Protein AF-A0A1E5G0T9-F1 (afdb_monomer)

Nearest PDB structures (foldseek):
  9dqj-assembly1_A  TM=3.146E-01  e=4.870E+00  Homo sapiens

Radius of gyration: 20.7 Å; Cα contacts (8 Å, |Δi|>4): 356; chains: 1; bounding box: 42×58×62 Å

pLDDT: mean 88.59, std 12.51, range [30.72, 98.75]

Solvent-accessible surface area (backbone atoms only — not comparable to full-atom values): 15872 Å² total; per-residue (Å²): 138,81,92,82,65,103,84,71,83,87,55,69,66,60,52,40,53,52,52,32,48,67,61,32,57,48,49,58,59,55,48,42,50,42,68,65,35,31,93,77,68,36,64,69,48,47,52,32,52,50,52,34,52,53,34,52,32,46,39,55,54,25,42,53,52,21,38,56,32,62,75,38,78,59,46,74,66,37,46,52,54,24,49,54,32,46,54,50,33,49,51,35,55,56,46,42,44,43,30,52,31,50,41,52,30,59,77,66,63,50,93,63,57,80,91,49,60,48,68,72,63,58,90,94,44,97,67,48,73,42,50,62,52,38,39,80,74,41,48,69,47,32,55,54,53,66,31,66,62,49,39,37,59,61,48,40,54,48,53,58,43,52,38,56,71,71,75,47,68,70,54,68,47,78,48,75,38,86,91,74,73,42,58,39,58,31,29,54,52,59,68,72,30,53,62,33,42,75,69,43,101,53,57,54,62,72,41,26,33,48,81,52,76,73,99,40,41,30,29,33,62,42,45,28,45,56,47,48,52,52,56,51,26,51,53,50,46,54,49,60,72,56,50,77,56,64,74,57,57,73,73,52,55,73,66,48,51,47,51,38,50,52,57,44,54,39,41,73,76,30,63,30,50,53,74,72,39,97,54,73,76,91,82,127

Foldseek 3Di:
DDDDDDDDDDDPVVVLVLVLCVLQVQLLLLLLLCVLLCVPLDVQLVVLSVLLSVLSSLLVVLLVQLVVLQPDFDDPVSLVSNLVSLLVNLVSLQVNQQSLQSNLCSLQVLPDDSVQGGLADPPVDLDGSSLVSSCVRAVQLSCVSSPLQNNLLSQLSVQVNVCSVVPNRWDWDFDDDPVVRDTGIWTWDDVVNVVSCVSHPDDCVQLQWDDDPPHTIIHSSNSNSVVNSNSSSCSSNSNSVSRPSVVSLVVGDPVSVVSSVVLVVQVVVDSCSSVVHPDHDPPD

Secondary structure (DSSP, 8-state):
-----TT----HHHHHHHHHHHHSHHHHHHHHHHHHHHHHH-HHHHHHHHHHHHHHHHHHHHHHHHHHHHTSPPSHHHHHHHHHHHHHHHHHHHHHHHHHHHHHHHHTT----GGG--SPPPTT-S--HHHHHHHTT-HHHHHHHHSHHHHHHHHHTHHHHHHHHTT-PPPEEEEEETTTTEEEEEEEPPHHHHHHHTTSSS-TTTTTEEEEETTEEEE-HHHHHHHHHHHHHHHHHHHHHHS-HHHHHTTS-HHHHHHHHHHHHHHHH-HHHHTT-SS--S--

Structure (mmCIF, N/CA/C/O backbone):
data_AF-A0A1E5G0T9-F1
#
_entry.id   AF-A0A1E5G0T9-F1
#
loop_
_atom_site.group_PDB
_atom_site.id
_atom_site.type_symbol
_atom_site.label_atom_id
_atom_site.label_alt_id
_atom_site.label_comp_id
_atom_site.label_asym_id
_atom_site.label_entity_id
_atom_site.label_seq_id
_atom_site.pdbx_PDB_ins_code
_atom_site.Cartn_x
_atom_site.Cartn_y
_atom_site.Cartn_z
_atom_site.occupancy
_atom_site.B_iso_or_equiv
_atom_site.auth_seq_id
_atom_site.auth_comp_id
_atom_site.auth_asym_id
_atom_site.auth_atom_id
_atom_site.pdbx_PDB_model_num
ATOM 1 N N . MET A 1 1 ? 8.792 19.693 -10.903 1.00 30.72 1 MET A N 1
ATOM 2 C CA . MET A 1 1 ? 9.381 21.043 -11.046 1.00 30.72 1 MET A CA 1
ATOM 3 C C . MET A 1 1 ? 8.836 21.865 -9.887 1.00 30.72 1 MET A C 1
ATOM 5 O O . MET A 1 1 ? 7.627 21.878 -9.722 1.00 30.72 1 MET A O 1
ATOM 9 N N . PHE A 1 2 ? 9.697 22.405 -9.020 1.00 33.41 2 PHE A N 1
ATOM 10 C CA . PHE A 1 2 ? 9.288 23.080 -7.778 1.00 33.41 2 PHE A CA 1
ATOM 11 C C . PHE A 1 2 ? 9.088 24.584 -8.017 1.00 33.41 2 PHE A C 1
ATOM 13 O O . PHE A 1 2 ? 9.877 25.195 -8.738 1.00 33.41 2 PHE A O 1
ATOM 20 N N . TYR A 1 3 ? 8.051 25.175 -7.414 1.00 36.22 3 TYR A N 1
ATOM 21 C CA . TYR A 1 3 ? 7.805 26.620 -7.433 1.00 36.22 3 TYR A CA 1
ATOM 22 C C . TYR A 1 3 ? 8.863 27.321 -6.566 1.00 36.22 3 TYR A C 1
ATOM 24 O O . TYR A 1 3 ? 8.990 27.028 -5.379 1.00 36.22 3 TYR A O 1
ATOM 32 N N . LEU A 1 4 ? 9.656 28.213 -7.163 1.00 39.38 4 LEU A N 1
ATOM 33 C CA . LEU A 1 4 ? 10.769 28.904 -6.509 1.00 39.38 4 LEU A CA 1
ATOM 34 C C . LEU A 1 4 ? 10.473 30.402 -6.436 1.00 39.38 4 LEU A C 1
ATOM 36 O O . LEU A 1 4 ? 10.440 31.087 -7.456 1.00 39.38 4 LEU A O 1
ATOM 40 N N . SER A 1 5 ? 10.324 30.926 -5.221 1.00 44.66 5 SER A N 1
ATOM 41 C CA . SER A 1 5 ? 10.524 32.349 -4.945 1.00 44.66 5 SER A CA 1
ATOM 42 C C . SER A 1 5 ? 11.629 32.516 -3.899 1.00 44.66 5 SER A C 1
ATOM 44 O O . SER A 1 5 ? 11.950 31.584 -3.161 1.00 44.66 5 SER A O 1
ATOM 46 N N . ARG A 1 6 ? 12.254 33.699 -3.887 1.00 39.12 6 ARG A N 1
ATOM 47 C CA . ARG A 1 6 ? 13.590 34.000 -3.328 1.00 39.12 6 ARG A CA 1
ATOM 48 C C . ARG A 1 6 ? 13.852 33.603 -1.860 1.00 39.12 6 ARG A C 1
ATOM 50 O O . ARG A 1 6 ? 15.016 33.604 -1.484 1.00 39.12 6 ARG A O 1
ATOM 57 N N . ASN A 1 7 ? 12.830 33.265 -1.063 1.00 45.81 7 ASN A N 1
ATOM 58 C CA . ASN A 1 7 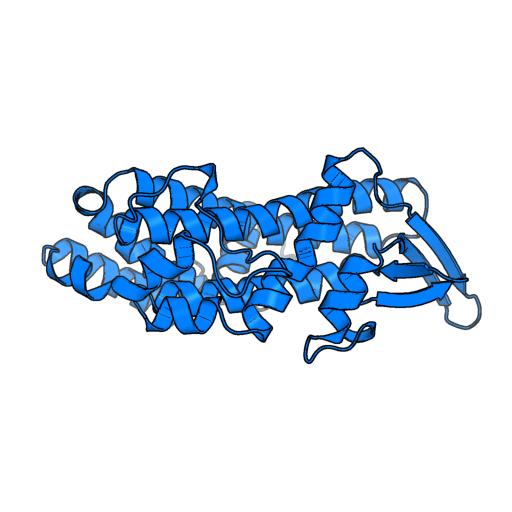? 12.922 33.152 0.402 1.00 45.81 7 ASN A CA 1
ATOM 59 C C . ASN A 1 7 ? 12.319 31.868 1.029 1.00 45.81 7 ASN A C 1
ATOM 61 O O . ASN A 1 7 ? 12.106 31.855 2.238 1.00 45.81 7 ASN A O 1
ATOM 65 N N . TYR A 1 8 ? 12.036 30.796 0.278 1.00 51.47 8 TYR A N 1
ATOM 66 C CA . TYR A 1 8 ? 11.514 29.547 0.871 1.00 51.47 8 TYR A CA 1
ATOM 67 C C . TYR A 1 8 ? 12.568 28.434 0.962 1.00 51.47 8 TYR A C 1
ATOM 69 O O . TYR A 1 8 ? 13.230 28.109 -0.024 1.00 51.47 8 TYR A O 1
ATOM 77 N N . SER A 1 9 ? 12.686 27.811 2.140 1.00 53.94 9 SER A N 1
ATOM 78 C CA . SER A 1 9 ? 13.378 26.535 2.336 1.00 53.94 9 SER A CA 1
ATOM 79 C C . SER A 1 9 ? 12.449 25.379 1.946 1.00 53.94 9 SER A C 1
ATOM 81 O O . SER A 1 9 ? 11.308 25.297 2.398 1.00 53.94 9 SER A O 1
ATOM 83 N N . ILE A 1 10 ? 12.921 24.473 1.085 1.00 59.66 10 ILE A N 1
ATOM 84 C CA . ILE A 1 10 ? 12.196 23.236 0.770 1.00 59.66 10 ILE A CA 1
ATOM 85 C C . ILE A 1 10 ? 12.441 22.265 1.921 1.00 59.66 10 ILE A C 1
ATOM 87 O O . ILE A 1 10 ? 13.561 21.792 2.113 1.00 59.66 10 ILE A O 1
ATOM 91 N N . ASN A 1 11 ? 11.397 21.959 2.685 1.00 76.56 11 ASN A N 1
ATOM 92 C CA . ASN A 1 11 ? 11.456 20.901 3.681 1.00 76.56 11 ASN A CA 1
ATOM 93 C C . ASN A 1 11 ? 10.953 19.595 3.052 1.00 76.56 11 ASN A C 1
ATOM 95 O O . ASN A 1 11 ? 9.756 19.407 2.834 1.00 76.56 11 ASN A O 1
ATOM 99 N N . GLU A 1 12 ? 11.895 18.699 2.757 1.00 82.00 12 GLU A N 1
ATOM 100 C CA . GLU A 1 12 ? 11.623 17.381 2.177 1.00 82.00 12 GLU A CA 1
ATOM 101 C C . GLU A 1 12 ? 10.646 16.560 3.039 1.00 82.00 12 GLU A C 1
ATOM 103 O O . GLU A 1 12 ? 9.771 15.884 2.503 1.00 82.00 12 GLU A O 1
ATOM 108 N N . GLY A 1 13 ? 10.736 16.671 4.368 1.00 84.25 13 GLY A N 1
ATOM 109 C CA . GLY A 1 13 ? 9.819 16.009 5.296 1.00 84.25 13 GLY A CA 1
ATOM 110 C C . GLY A 1 13 ? 8.373 16.472 5.119 1.00 84.25 13 GLY A C 1
ATOM 111 O O . GLY A 1 13 ? 7.484 15.641 4.961 1.00 84.25 13 GLY A O 1
ATOM 112 N N . PHE A 1 14 ? 8.134 17.784 5.055 1.00 82.69 14 PHE A N 1
ATOM 113 C CA . PHE A 1 14 ? 6.788 18.327 4.833 1.00 82.69 14 PHE A CA 1
ATOM 114 C C . PHE A 1 14 ? 6.206 17.935 3.468 1.00 82.69 14 PHE A C 1
ATOM 116 O O . PHE A 1 14 ? 5.011 17.660 3.375 1.00 82.69 14 PHE A O 1
ATOM 123 N N . TYR A 1 15 ? 7.037 17.857 2.424 1.00 86.06 15 TYR A N 1
ATOM 124 C CA . TYR A 1 15 ? 6.599 17.388 1.106 1.00 86.06 15 TYR A CA 1
ATOM 125 C C . TYR A 1 15 ? 6.077 15.948 1.156 1.00 86.06 15 TYR A C 1
ATOM 127 O O . TYR A 1 15 ? 4.969 15.673 0.688 1.00 86.06 15 TYR A O 1
ATOM 135 N N . TYR A 1 16 ? 6.840 15.026 1.748 1.00 91.12 16 TYR A N 1
ATOM 136 C CA . TYR A 1 16 ? 6.407 13.632 1.817 1.00 91.12 16 TYR A CA 1
ATOM 137 C C . TYR A 1 16 ? 5.265 13.418 2.807 1.00 91.12 16 TYR A C 1
ATOM 139 O O . TYR A 1 16 ? 4.391 12.604 2.514 1.00 91.12 16 TYR A O 1
ATOM 147 N N . LEU A 1 17 ? 5.212 14.196 3.894 1.00 89.25 17 LEU A N 1
ATOM 148 C CA . LEU A 1 17 ? 4.083 14.239 4.824 1.00 89.25 17 LEU A CA 1
ATOM 149 C C . LEU A 1 17 ? 2.776 14.583 4.101 1.00 89.25 17 LEU A C 1
ATOM 151 O O . LEU A 1 17 ? 1.792 13.853 4.204 1.00 89.25 17 LEU A O 1
ATOM 155 N N . TYR A 1 18 ? 2.782 15.665 3.320 1.00 89.75 18 TYR A N 1
ATOM 156 C CA . TYR A 1 18 ? 1.642 16.057 2.495 1.00 89.75 18 TYR A CA 1
ATOM 157 C C . TYR A 1 18 ? 1.288 14.962 1.488 1.00 89.75 18 TYR A C 1
ATOM 159 O O . TYR A 1 18 ? 0.149 14.507 1.399 1.00 89.75 18 TYR A O 1
ATOM 167 N N . ARG A 1 19 ? 2.280 14.485 0.735 1.00 91.19 19 ARG A N 1
ATOM 168 C CA . ARG A 1 19 ? 2.032 13.532 -0.339 1.00 91.19 19 ARG A CA 1
ATOM 169 C C . ARG A 1 19 ? 1.447 12.214 0.161 1.00 91.19 19 ARG A C 1
ATOM 171 O O . ARG A 1 19 ? 0.497 11.725 -0.450 1.00 91.19 19 ARG A O 1
ATOM 178 N N . PHE A 1 20 ? 1.980 11.647 1.246 1.00 94.06 20 PHE A N 1
ATOM 179 C CA . PHE A 1 20 ? 1.432 10.403 1.780 1.00 94.06 20 PHE A CA 1
ATOM 180 C C . PHE A 1 20 ? 0.018 10.631 2.309 1.00 94.06 20 PHE A C 1
ATOM 182 O O . PHE A 1 20 ? -0.863 9.837 2.002 1.00 94.06 20 PHE A O 1
ATOM 189 N N . LYS A 1 21 ? -0.233 11.730 3.038 1.00 93.44 21 LYS A N 1
ATOM 190 C CA . LYS A 1 21 ? -1.569 12.017 3.573 1.00 93.44 21 LYS A CA 1
ATOM 191 C C . LYS A 1 21 ? -2.594 12.210 2.466 1.00 93.44 21 LYS A C 1
ATOM 193 O O . LYS A 1 21 ? -3.740 11.845 2.666 1.00 93.44 21 LYS A O 1
ATOM 198 N N . ARG A 1 22 ? -2.195 12.744 1.311 1.00 93.06 22 ARG A N 1
ATOM 199 C CA . ARG A 1 22 ? -3.075 12.896 0.146 1.00 93.06 22 ARG A CA 1
ATOM 200 C C . ARG A 1 22 ? -3.407 11.564 -0.531 1.00 93.06 22 ARG A C 1
ATOM 202 O O . ARG A 1 22 ? -4.515 11.390 -1.017 1.00 93.06 22 ARG A O 1
ATOM 209 N N . ILE A 1 23 ? -2.441 10.651 -0.618 1.00 96.31 23 ILE A N 1
ATOM 210 C CA . ILE A 1 23 ? -2.623 9.347 -1.278 1.00 96.31 23 ILE A CA 1
ATOM 211 C C . ILE A 1 23 ? -3.380 8.375 -0.362 1.00 96.31 23 ILE A C 1
ATOM 213 O O . ILE A 1 23 ? -4.273 7.659 -0.809 1.00 96.31 23 ILE A O 1
ATOM 217 N N . PHE A 1 24 ? -3.037 8.366 0.924 1.00 97.38 24 PHE A N 1
ATOM 218 C CA . PHE A 1 24 ? -3.620 7.513 1.956 1.00 97.38 24 PHE A CA 1
ATOM 219 C C . PHE A 1 24 ? -4.590 8.331 2.815 1.00 97.38 24 PHE A C 1
ATOM 221 O O . PHE A 1 24 ? -4.377 8.522 4.013 1.00 97.38 24 PHE A O 1
ATOM 228 N N . ASP A 1 25 ? -5.630 8.874 2.183 1.00 94.75 25 ASP A N 1
ATOM 229 C CA . ASP A 1 25 ? -6.542 9.863 2.773 1.00 94.75 25 ASP A CA 1
ATOM 230 C C . ASP A 1 25 ? -7.294 9.339 4.005 1.00 94.75 25 ASP A C 1
ATOM 232 O O . ASP A 1 25 ? -7.588 10.087 4.938 1.00 94.75 25 ASP A O 1
ATOM 236 N N . LYS A 1 26 ? -7.547 8.029 4.062 1.00 95.75 26 LYS A N 1
ATOM 237 C CA . LYS A 1 26 ? -8.201 7.395 5.213 1.00 95.75 26 LYS A CA 1
ATOM 238 C C . LYS A 1 26 ? -7.279 7.177 6.404 1.00 95.75 26 LYS A C 1
ATOM 240 O O . LYS A 1 26 ? -7.770 6.935 7.505 1.00 95.75 26 LYS A O 1
ATOM 245 N N . PHE A 1 27 ? -5.965 7.306 6.219 1.00 96.50 27 PHE A N 1
ATOM 246 C CA . PHE A 1 27 ? -5.004 7.130 7.301 1.00 96.50 27 PHE A CA 1
ATOM 247 C C . PHE A 1 27 ? -5.195 8.177 8.403 1.00 96.50 27 PHE A C 1
ATOM 249 O O . PHE A 1 27 ? -5.168 7.818 9.578 1.00 96.50 27 PHE A O 1
ATOM 256 N N . GLN A 1 28 ? -5.430 9.451 8.050 1.00 94.75 28 GLN A N 1
ATOM 257 C CA . GLN A 1 28 ? -5.509 10.537 9.037 1.00 94.75 28 GLN A CA 1
ATOM 258 C C . GLN A 1 28 ? -6.570 10.271 10.104 1.00 94.75 28 GLN A C 1
ATOM 260 O O . GLN A 1 28 ? -6.266 10.357 11.291 1.00 94.75 28 GLN A O 1
ATOM 265 N N . TYR A 1 29 ? -7.787 9.924 9.683 1.00 94.12 29 TYR A N 1
ATOM 266 C CA . TYR A 1 29 ? -8.879 9.653 10.612 1.00 94.12 29 TYR A CA 1
ATOM 267 C C . TYR A 1 29 ? -8.507 8.539 11.590 1.00 94.12 29 TYR A C 1
ATOM 269 O O . TYR A 1 29 ? -8.592 8.717 12.805 1.00 94.12 29 TYR A O 1
ATOM 277 N N . THR A 1 30 ? -8.014 7.416 11.064 1.00 95.19 30 THR A N 1
ATOM 278 C CA . THR A 1 30 ? -7.621 6.272 11.893 1.00 95.19 30 THR A CA 1
ATOM 279 C C . THR A 1 30 ? -6.449 6.583 12.816 1.00 95.19 30 THR A C 1
ATOM 281 O O . THR A 1 30 ? -6.455 6.166 13.969 1.00 95.19 30 THR A O 1
ATOM 284 N N . TRP A 1 31 ? -5.486 7.384 12.358 1.00 95.50 31 TRP A N 1
ATOM 285 C CA . TRP A 1 31 ? -4.366 7.836 13.173 1.00 95.50 31 TRP A CA 1
ATOM 286 C C . TRP A 1 31 ? -4.836 8.691 14.352 1.00 95.50 31 TRP A C 1
ATOM 288 O O . TRP A 1 31 ? -4.428 8.439 15.483 1.00 95.50 31 TRP A O 1
ATOM 298 N N . SER A 1 32 ? -5.740 9.649 14.118 1.00 94.19 32 SER A N 1
ATOM 299 C CA . SER A 1 32 ? -6.311 10.470 15.191 1.00 94.19 32 SER A CA 1
ATOM 300 C C . SER A 1 32 ? -7.049 9.620 16.228 1.00 94.19 32 SER A C 1
ATOM 302 O O . SER A 1 32 ? -6.897 9.862 17.423 1.00 94.19 32 SER A O 1
ATOM 304 N N . VAL A 1 33 ? -7.795 8.593 15.799 1.00 94.38 33 VAL A N 1
ATOM 305 C CA . VAL A 1 33 ? -8.430 7.642 16.728 1.00 94.38 33 VAL A CA 1
ATOM 306 C C . VAL A 1 33 ? -7.374 6.906 17.550 1.00 94.38 33 VAL A C 1
ATOM 308 O O . VAL A 1 33 ? -7.455 6.911 18.775 1.00 94.38 33 VAL A O 1
ATOM 311 N N . VAL A 1 34 ? -6.368 6.303 16.912 1.00 93.94 34 VAL A N 1
ATOM 312 C CA . VAL A 1 34 ? -5.344 5.490 17.594 1.00 93.94 34 VAL A CA 1
ATOM 313 C C . VAL A 1 34 ? -4.531 6.311 18.594 1.00 93.94 34 VAL A C 1
ATOM 315 O O . VAL A 1 34 ? -4.332 5.870 19.723 1.00 93.94 34 VAL A O 1
ATOM 318 N N . VAL A 1 35 ? -4.114 7.526 18.232 1.00 92.81 35 VAL A N 1
ATOM 319 C CA . VAL A 1 35 ? -3.366 8.414 19.137 1.00 92.81 35 VAL A CA 1
ATOM 320 C C . VAL A 1 35 ? -4.215 8.809 20.346 1.00 92.81 35 VAL A C 1
ATOM 322 O O . VAL A 1 35 ? -3.741 8.726 21.481 1.00 92.81 35 VAL A O 1
ATOM 325 N N . SER A 1 36 ? -5.480 9.175 20.138 1.00 91.06 36 SER A N 1
ATOM 326 C CA . SER A 1 36 ? -6.385 9.538 21.236 1.00 91.06 36 SER A CA 1
ATOM 327 C C . SER A 1 36 ? -6.777 8.345 22.113 1.00 91.06 36 SER A C 1
ATOM 329 O O . SER A 1 36 ? -7.127 8.527 23.273 1.00 91.06 36 SER A O 1
ATOM 331 N N . THR A 1 37 ? -6.690 7.120 21.591 1.00 88.62 37 THR A N 1
ATOM 332 C CA . THR A 1 37 ? -7.122 5.891 22.280 1.00 88.62 37 THR A CA 1
ATOM 333 C C . THR A 1 37 ? -5.960 4.997 22.721 1.00 88.62 37 THR A C 1
ATOM 335 O O . THR A 1 37 ? -6.204 3.897 23.214 1.00 88.62 37 THR A O 1
ATOM 338 N N . HIS A 1 38 ? -4.701 5.441 22.610 1.00 86.50 38 HIS A N 1
ATOM 339 C CA . HIS A 1 38 ? -3.524 4.592 22.864 1.00 86.50 38 HIS A CA 1
ATOM 340 C C . HIS A 1 38 ? -3.522 3.953 24.261 1.00 86.50 38 HIS A C 1
ATOM 342 O O . HIS A 1 38 ? -3.169 2.789 24.408 1.00 86.50 38 HIS A O 1
ATOM 348 N N . LYS A 1 39 ? -4.007 4.669 25.286 1.00 86.88 39 LYS A N 1
ATOM 349 C CA . LYS A 1 39 ? -4.125 4.135 26.657 1.00 86.88 39 LYS A CA 1
ATOM 350 C C . LYS A 1 39 ? -5.102 2.959 26.770 1.00 86.88 39 LYS A C 1
ATOM 352 O O . LYS A 1 39 ? -4.985 2.166 27.697 1.00 86.88 39 LYS A O 1
ATOM 357 N N . ILE A 1 40 ? -6.071 2.875 25.859 1.00 87.69 40 ILE A N 1
ATOM 358 C CA . ILE A 1 40 ? -7.095 1.824 25.799 1.00 87.69 40 ILE A CA 1
ATOM 359 C C . ILE A 1 40 ? -6.625 0.682 24.888 1.00 87.69 40 ILE A C 1
ATOM 361 O O . ILE A 1 40 ? -6.779 -0.486 25.229 1.00 87.69 40 ILE A O 1
ATOM 365 N N . LEU A 1 41 ? -6.049 1.021 23.731 1.00 85.50 41 LEU A N 1
ATOM 366 C CA . LEU A 1 41 ? -5.621 0.064 22.707 1.00 85.50 41 LEU A CA 1
ATOM 367 C C . LEU A 1 41 ? -4.285 -0.623 23.003 1.00 85.50 41 LEU A C 1
ATOM 369 O O . LEU A 1 41 ? -4.017 -1.688 22.447 1.00 85.50 41 LEU A O 1
ATOM 373 N N . GLY A 1 42 ? -3.475 -0.032 23.880 1.00 87.19 42 GLY A N 1
ATOM 374 C CA . GLY A 1 42 ? -2.121 -0.480 24.169 1.00 87.19 42 GLY A CA 1
ATOM 375 C C . GLY A 1 42 ? -1.107 -0.023 23.119 1.00 87.19 42 GLY A C 1
ATOM 376 O O . GLY A 1 42 ? -1.452 0.371 21.999 1.00 87.19 42 GLY A O 1
ATOM 377 N N . ASP A 1 43 ? 0.166 -0.100 23.502 1.00 91.81 43 ASP A N 1
ATOM 378 C CA . ASP A 1 43 ? 1.279 0.421 22.704 1.00 91.81 43 ASP A CA 1
ATOM 379 C C . ASP A 1 43 ? 1.481 -0.359 21.399 1.00 91.81 43 ASP A C 1
ATOM 381 O O . ASP A 1 43 ? 1.809 0.246 20.384 1.00 91.81 43 ASP A O 1
ATOM 385 N N . ASP A 1 44 ? 1.171 -1.662 21.374 1.00 92.56 44 ASP A N 1
ATOM 386 C CA . ASP A 1 44 ? 1.305 -2.505 20.178 1.00 92.56 44 ASP A CA 1
ATOM 387 C C . ASP A 1 44 ? 0.585 -1.902 18.958 1.00 92.56 44 ASP A C 1
ATOM 389 O O . ASP A 1 44 ? 1.145 -1.829 17.867 1.00 92.56 44 ASP A O 1
ATOM 393 N N . ILE A 1 45 ? -0.664 -1.440 19.112 1.00 93.81 45 ILE A N 1
ATOM 394 C CA . ILE A 1 45 ? -1.421 -0.867 17.986 1.00 93.81 45 ILE A CA 1
ATOM 395 C C . ILE A 1 45 ? -0.809 0.467 17.552 1.00 93.81 45 ILE A C 1
ATOM 397 O O . ILE A 1 45 ? -0.677 0.718 16.352 1.00 93.81 45 ILE A O 1
ATOM 401 N N . LEU A 1 46 ? -0.409 1.310 18.506 1.00 95.12 46 LEU A N 1
ATOM 402 C CA . LEU A 1 46 ? 0.219 2.599 18.220 1.00 95.12 46 LEU A CA 1
ATOM 403 C C . LEU A 1 46 ? 1.559 2.425 17.487 1.00 95.12 46 LEU A C 1
ATOM 405 O O . LEU A 1 46 ? 1.830 3.137 16.515 1.00 95.12 46 LEU A O 1
ATOM 409 N N . GLU A 1 47 ? 2.376 1.462 17.911 1.00 95.69 47 GLU A N 1
ATOM 410 C CA . GLU A 1 47 ? 3.642 1.111 17.269 1.00 95.69 47 GLU A CA 1
ATOM 411 C C . GLU A 1 47 ? 3.419 0.612 15.839 1.00 95.69 47 GLU A C 1
ATOM 413 O O . GLU A 1 47 ? 4.091 1.080 14.916 1.00 95.69 47 GLU A O 1
ATOM 418 N N . GLN A 1 48 ? 2.429 -0.261 15.616 1.00 96.75 48 GLN A N 1
ATOM 419 C CA . GLN A 1 48 ? 2.116 -0.744 14.267 1.00 96.75 48 GLN A CA 1
ATOM 420 C C . GLN A 1 48 ? 1.596 0.366 13.348 1.00 96.75 48 GLN A C 1
ATOM 422 O O . GLN A 1 48 ? 1.981 0.432 12.182 1.00 96.75 48 GLN A O 1
ATOM 427 N N . PHE A 1 49 ? 0.776 1.292 13.851 1.00 97.38 49 PHE A N 1
ATOM 428 C CA . PHE A 1 49 ? 0.362 2.461 13.069 1.00 97.38 49 PHE A CA 1
ATOM 429 C C . PHE A 1 49 ? 1.523 3.419 12.778 1.00 97.38 49 PHE A C 1
ATOM 431 O O . PHE A 1 49 ? 1.575 4.006 11.695 1.00 97.38 49 PHE A O 1
ATOM 438 N N . SER A 1 50 ? 2.472 3.558 13.706 1.00 96.88 50 SER A N 1
ATOM 439 C CA . SER A 1 50 ? 3.684 4.358 13.500 1.00 96.88 50 SER A CA 1
ATOM 440 C C . SER A 1 50 ? 4.577 3.736 12.418 1.00 96.88 50 SER A C 1
ATOM 442 O O . SER A 1 50 ? 5.014 4.435 11.501 1.00 96.88 50 SER A O 1
ATOM 444 N N . SER A 1 51 ? 4.769 2.410 12.474 1.00 97.94 51 SER A N 1
ATOM 445 C CA . SER A 1 51 ? 5.439 1.599 11.442 1.00 97.94 51 SER A CA 1
ATOM 446 C C . SER A 1 51 ? 4.777 1.801 10.076 1.00 97.94 51 SER A C 1
ATOM 448 O O . SER A 1 51 ? 5.438 2.195 9.107 1.00 97.94 51 SER A O 1
ATOM 450 N N . LEU A 1 52 ? 3.448 1.653 10.024 1.00 98.50 52 LEU A N 1
ATOM 451 C CA . LEU A 1 52 ? 2.656 1.842 8.814 1.00 98.50 52 LEU A CA 1
ATOM 452 C C . LEU A 1 52 ? 2.841 3.256 8.247 1.00 98.50 52 LEU A C 1
ATOM 454 O O . LEU A 1 52 ? 3.183 3.394 7.074 1.00 98.50 52 LEU A O 1
ATOM 458 N N . SER A 1 53 ? 2.692 4.305 9.067 1.00 97.94 53 SER A N 1
ATOM 459 C CA . SER A 1 53 ? 2.890 5.701 8.643 1.00 97.94 53 SER A CA 1
ATOM 460 C C . SER A 1 53 ? 4.262 5.906 8.005 1.00 97.94 53 SER A C 1
ATOM 462 O O . SER A 1 53 ? 4.373 6.510 6.936 1.00 97.94 53 SER A O 1
ATOM 464 N N . GLN A 1 54 ? 5.312 5.386 8.644 1.00 97.69 54 GLN A N 1
ATOM 465 C CA . GLN A 1 54 ? 6.677 5.518 8.154 1.00 97.69 54 GLN A CA 1
ATOM 466 C C . GLN A 1 54 ? 6.851 4.825 6.799 1.00 97.69 54 GLN A C 1
ATOM 468 O O . GLN A 1 54 ? 7.452 5.395 5.885 1.00 97.69 54 GLN A O 1
ATOM 473 N N . ARG A 1 55 ? 6.299 3.618 6.625 1.00 98.38 55 ARG A N 1
ATOM 474 C CA . ARG A 1 55 ? 6.378 2.911 5.341 1.00 98.38 55 ARG A CA 1
ATOM 475 C C . ARG A 1 55 ? 5.579 3.603 4.243 1.00 98.38 55 ARG A C 1
ATOM 477 O O . ARG A 1 55 ? 6.093 3.702 3.130 1.00 98.38 55 ARG A O 1
ATOM 484 N N . LEU A 1 56 ? 4.373 4.098 4.535 1.00 98.38 56 LEU A N 1
ATOM 485 C CA . LEU A 1 56 ? 3.538 4.843 3.581 1.00 98.38 56 LEU A CA 1
ATOM 486 C C . LEU A 1 56 ? 4.237 6.118 3.090 1.00 98.38 56 LEU A C 1
ATOM 488 O O . LEU A 1 56 ? 4.207 6.447 1.901 1.00 98.38 56 LEU A O 1
ATOM 492 N N . GLU A 1 57 ? 4.940 6.813 3.980 1.00 97.38 57 GLU A N 1
ATOM 493 C CA . GLU A 1 57 ? 5.788 7.931 3.586 1.00 97.38 57 GLU A CA 1
ATOM 494 C C . GLU A 1 57 ? 6.976 7.459 2.729 1.00 97.38 57 GLU A C 1
ATOM 496 O O . GLU A 1 57 ? 7.249 8.002 1.654 1.00 97.38 57 GLU A O 1
ATOM 501 N N . PHE A 1 58 ? 7.680 6.410 3.160 1.00 98.12 58 PHE A N 1
ATOM 502 C CA . PHE A 1 58 ? 8.879 5.920 2.482 1.00 98.12 58 PHE A CA 1
ATOM 503 C C . PHE A 1 58 ? 8.612 5.317 1.100 1.00 98.12 58 PHE A C 1
ATOM 505 O O . PHE A 1 58 ? 9.497 5.392 0.241 1.00 98.12 58 PHE A O 1
ATOM 512 N N . ILE A 1 59 ? 7.419 4.777 0.822 1.00 98.06 59 ILE A N 1
ATOM 513 C CA . ILE A 1 59 ? 7.067 4.366 -0.548 1.00 98.06 59 ILE A CA 1
ATOM 514 C C . ILE A 1 59 ? 6.950 5.576 -1.472 1.00 98.06 59 ILE A C 1
ATOM 516 O O . ILE A 1 59 ? 7.418 5.502 -2.607 1.00 98.06 59 ILE A O 1
ATOM 520 N N . CYS A 1 60 ? 6.434 6.711 -0.983 1.00 97.81 60 CYS A N 1
ATOM 521 C CA . CYS A 1 60 ? 6.386 7.957 -1.750 1.00 97.81 60 CYS A CA 1
ATOM 522 C C . CYS A 1 60 ? 7.806 8.454 -2.058 1.00 97.81 60 CYS A C 1
ATOM 524 O O . CYS A 1 60 ? 8.110 8.793 -3.203 1.00 97.81 60 CYS A O 1
ATOM 526 N N . ARG A 1 61 ? 8.700 8.414 -1.057 1.00 97.00 61 ARG A N 1
ATOM 527 C CA . ARG A 1 61 ? 10.127 8.750 -1.219 1.00 97.00 61 ARG A CA 1
ATOM 528 C C . ARG A 1 61 ? 10.813 7.860 -2.246 1.00 97.00 61 ARG A C 1
ATOM 530 O O . ARG A 1 61 ? 11.507 8.342 -3.140 1.00 97.00 61 ARG A O 1
ATOM 537 N N . SER A 1 62 ? 10.619 6.553 -2.119 1.00 97.69 62 SER A N 1
ATOM 538 C CA . SER A 1 62 ? 11.261 5.566 -2.986 1.00 97.69 62 SER A CA 1
ATOM 539 C C . SER A 1 62 ? 10.780 5.702 -4.425 1.00 97.69 62 SER A C 1
ATOM 541 O O . SER A 1 62 ? 11.602 5.691 -5.336 1.00 97.69 62 SER A O 1
ATOM 543 N N . TYR A 1 63 ? 9.481 5.928 -4.631 1.00 97.62 63 TYR A N 1
ATOM 544 C CA . TYR A 1 63 ? 8.923 6.215 -5.949 1.00 97.62 63 TYR A CA 1
ATOM 545 C C . TYR A 1 63 ? 9.533 7.459 -6.601 1.00 97.62 63 TYR A C 1
ATOM 547 O O . TYR A 1 63 ? 9.874 7.414 -7.784 1.00 97.62 63 TYR A O 1
ATOM 555 N N . ASP A 1 64 ? 9.718 8.556 -5.864 1.00 95.94 64 ASP A N 1
ATOM 556 C CA . ASP A 1 64 ? 10.328 9.758 -6.444 1.00 95.94 64 ASP A CA 1
ATOM 557 C C . ASP A 1 64 ? 11.781 9.526 -6.840 1.00 95.94 64 ASP A C 1
ATOM 559 O O . ASP A 1 64 ? 12.216 10.007 -7.885 1.00 95.94 64 ASP A O 1
ATOM 563 N N . LYS A 1 65 ? 12.529 8.738 -6.060 1.00 96.81 65 LYS A N 1
ATOM 564 C CA . LYS A 1 65 ? 13.892 8.352 -6.441 1.00 96.81 65 LYS A CA 1
ATOM 565 C C . LYS A 1 65 ? 13.905 7.438 -7.666 1.00 96.81 65 LYS A C 1
ATOM 567 O O . LYS A 1 65 ? 14.706 7.685 -8.562 1.00 96.81 65 LYS A O 1
ATOM 572 N N . ILE A 1 66 ? 13.010 6.451 -7.746 1.00 96.75 66 ILE A N 1
ATOM 573 C CA . ILE A 1 66 ? 12.844 5.594 -8.935 1.00 96.75 66 ILE A CA 1
ATOM 574 C C . ILE A 1 66 ? 12.576 6.465 -10.165 1.00 96.75 66 ILE A C 1
ATOM 576 O O . ILE A 1 66 ? 13.313 6.394 -11.142 1.00 96.75 66 ILE A O 1
ATOM 580 N N . SER A 1 67 ? 11.586 7.353 -10.076 1.00 94.62 67 SER A N 1
ATOM 581 C CA . SER A 1 67 ? 11.193 8.257 -11.161 1.00 94.62 67 SER A CA 1
ATOM 582 C C . SER A 1 67 ? 12.334 9.190 -11.568 1.00 94.62 67 SER A C 1
ATOM 584 O O . SER A 1 67 ? 12.600 9.385 -12.748 1.00 94.62 67 SER A O 1
ATOM 586 N N . TYR A 1 68 ? 13.059 9.743 -10.595 1.00 94.69 68 TYR A N 1
ATOM 587 C CA . TYR A 1 68 ? 14.203 10.612 -10.850 1.00 94.69 68 TYR A CA 1
ATOM 588 C C . TYR A 1 68 ? 15.316 9.908 -11.633 1.00 94.69 68 TYR A C 1
ATOM 590 O O . TYR A 1 68 ? 15.892 10.508 -12.540 1.00 94.69 68 TYR A O 1
ATOM 598 N N . PHE A 1 69 ? 15.643 8.661 -11.284 1.00 94.12 69 PHE A N 1
ATOM 599 C CA . PHE A 1 69 ? 16.670 7.904 -11.999 1.00 94.12 69 PHE A CA 1
ATOM 600 C C . PHE A 1 69 ? 16.182 7.360 -13.344 1.00 94.12 69 PHE A C 1
ATOM 602 O O . PHE A 1 69 ? 16.996 7.292 -14.262 1.00 94.12 69 PHE A O 1
ATOM 609 N N . ASP A 1 70 ? 14.890 7.057 -13.488 1.00 87.69 70 ASP A N 1
ATOM 610 C CA . ASP A 1 70 ? 14.288 6.637 -14.761 1.00 87.69 70 ASP A CA 1
ATOM 611 C C . ASP A 1 70 ? 14.247 7.774 -15.798 1.00 87.69 70 ASP A C 1
ATOM 613 O O . ASP A 1 70 ? 14.474 7.555 -16.984 1.00 87.69 70 ASP A O 1
ATOM 617 N N . LEU A 1 71 ? 14.054 9.020 -15.347 1.00 87.25 71 LEU A N 1
ATOM 618 C CA . LEU A 1 71 ? 14.095 10.212 -16.205 1.00 87.25 71 LEU A CA 1
ATOM 619 C C . LEU A 1 71 ? 15.514 10.606 -16.649 1.00 87.25 71 LEU A C 1
ATOM 621 O O . LEU A 1 71 ? 15.678 11.469 -17.516 1.00 87.25 71 LEU A O 1
ATOM 625 N N . LYS A 1 72 ? 16.558 10.023 -16.052 1.00 90.31 72 LYS A N 1
ATOM 626 C CA . LYS A 1 72 ? 17.939 10.245 -16.491 1.00 90.31 72 LYS A CA 1
ATOM 627 C C . LYS A 1 72 ? 18.270 9.366 -17.690 1.00 90.31 72 LYS A C 1
ATOM 629 O O . LYS A 1 72 ? 17.698 8.306 -17.901 1.00 90.31 72 LYS A O 1
ATOM 634 N N . LYS A 1 73 ? 19.289 9.780 -18.446 1.00 89.12 73 LYS A N 1
ATOM 635 C CA . LYS A 1 73 ? 19.823 8.986 -19.557 1.00 89.12 73 LYS A CA 1
ATOM 636 C C . LYS A 1 73 ? 20.228 7.588 -19.080 1.00 89.12 73 LYS A C 1
ATOM 638 O O . LYS A 1 73 ? 21.064 7.468 -18.183 1.00 89.12 73 LYS A O 1
ATOM 643 N N . ALA A 1 74 ? 19.701 6.557 -19.738 1.00 91.00 74 ALA A N 1
ATOM 644 C CA . ALA A 1 74 ? 19.966 5.174 -19.376 1.00 91.00 74 ALA A CA 1
ATOM 645 C C . ALA A 1 74 ? 21.461 4.821 -19.480 1.00 91.00 74 ALA A C 1
ATOM 647 O O . ALA A 1 74 ? 22.108 4.949 -20.526 1.00 91.00 74 ALA A O 1
ATOM 648 N N . ASN A 1 75 ? 22.014 4.366 -18.362 1.00 90.25 75 ASN A N 1
ATOM 649 C CA . ASN A 1 75 ? 23.363 3.830 -18.207 1.00 90.25 75 ASN A CA 1
ATOM 650 C C . ASN A 1 75 ? 23.408 2.886 -16.986 1.00 90.25 75 ASN A C 1
ATOM 652 O O . ASN A 1 75 ? 22.402 2.698 -16.299 1.00 90.25 75 ASN A O 1
ATOM 656 N N . ASN A 1 76 ? 24.574 2.305 -16.701 1.00 89.31 76 ASN A N 1
ATOM 657 C CA . ASN A 1 76 ? 24.731 1.352 -15.596 1.00 89.31 76 ASN A CA 1
ATOM 658 C C . ASN A 1 76 ? 24.490 1.993 -14.215 1.00 89.31 76 ASN A C 1
ATOM 660 O O . ASN A 1 76 ? 23.952 1.337 -13.322 1.00 89.31 76 ASN A O 1
ATOM 664 N N . ASP A 1 77 ? 24.829 3.273 -14.042 1.00 91.62 77 ASP A N 1
ATOM 665 C CA . ASP A 1 77 ? 24.653 3.979 -12.767 1.00 91.62 77 ASP A CA 1
ATOM 666 C C . ASP A 1 77 ? 23.174 4.236 -12.473 1.00 91.62 77 ASP A C 1
ATOM 668 O O . ASP A 1 77 ? 22.682 3.936 -11.385 1.00 91.62 77 ASP A O 1
ATOM 672 N N . THR A 1 78 ? 22.439 4.763 -13.453 1.00 93.06 78 THR A N 1
ATOM 673 C CA . THR A 1 78 ? 20.986 4.975 -13.362 1.00 93.06 78 THR A CA 1
ATOM 674 C C . THR A 1 78 ? 20.256 3.651 -13.186 1.00 93.06 78 THR A C 1
ATOM 676 O O . THR A 1 78 ? 19.348 3.569 -12.361 1.00 93.06 78 THR A O 1
ATOM 679 N N . GLN A 1 79 ? 20.700 2.591 -13.868 1.00 91.75 79 GLN A N 1
ATOM 680 C CA . GLN A 1 79 ? 20.154 1.249 -13.693 1.00 91.75 79 GLN A CA 1
ATOM 681 C C . GLN A 1 79 ? 20.338 0.749 -12.255 1.00 91.75 79 GLN A C 1
ATOM 683 O O . GLN A 1 79 ? 19.365 0.321 -11.635 1.00 91.75 79 GLN A O 1
ATOM 688 N N . SER A 1 80 ? 21.557 0.843 -11.717 1.00 90.94 80 SER A N 1
ATOM 689 C CA . SER A 1 80 ? 21.895 0.368 -10.369 1.00 90.94 80 SER A CA 1
ATOM 690 C C . SER A 1 80 ? 21.141 1.139 -9.283 1.00 90.94 80 SER A C 1
ATOM 692 O O . SER A 1 80 ? 20.562 0.534 -8.382 1.00 90.94 80 SER A O 1
ATOM 694 N N . ASN A 1 81 ? 21.078 2.470 -9.399 1.00 94.44 81 ASN A N 1
ATOM 695 C CA . ASN A 1 81 ? 20.337 3.315 -8.459 1.00 94.44 81 ASN A CA 1
ATOM 696 C C . ASN A 1 81 ? 18.827 3.051 -8.507 1.00 94.44 81 ASN A C 1
ATOM 698 O O . ASN A 1 81 ? 18.175 2.977 -7.464 1.00 94.44 81 ASN A O 1
ATOM 702 N N . THR A 1 82 ? 18.269 2.857 -9.704 1.00 94.56 82 THR A N 1
ATOM 703 C CA . THR A 1 82 ? 16.852 2.509 -9.854 1.00 94.56 82 THR A CA 1
ATOM 704 C C . THR A 1 82 ? 16.560 1.158 -9.207 1.00 94.56 82 THR A C 1
ATOM 706 O O . THR A 1 82 ? 15.627 1.079 -8.418 1.00 94.56 82 THR A O 1
ATOM 709 N N . ILE A 1 83 ? 17.381 0.120 -9.437 1.00 91.94 83 ILE A N 1
ATO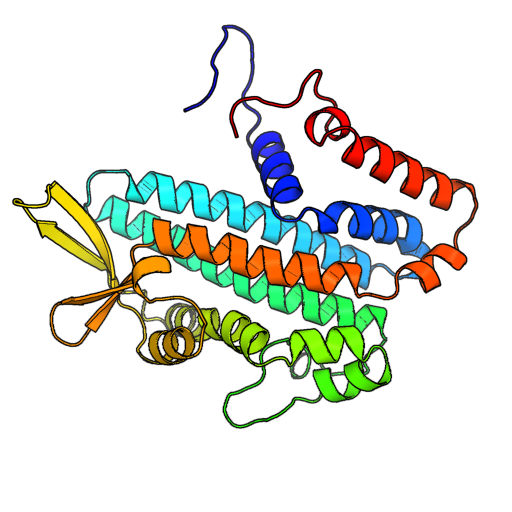M 710 C CA . ILE A 1 83 ? 17.203 -1.200 -8.798 1.00 91.94 83 ILE A CA 1
ATOM 711 C C . ILE A 1 83 ? 17.266 -1.086 -7.278 1.00 91.94 83 ILE A C 1
ATOM 713 O O . ILE A 1 83 ? 16.456 -1.713 -6.600 1.00 91.94 83 ILE A O 1
ATOM 717 N N . TYR A 1 84 ? 18.194 -0.299 -6.732 1.00 93.38 84 TYR A N 1
ATOM 718 C CA . TYR A 1 84 ? 18.315 -0.104 -5.288 1.00 93.38 84 TYR A CA 1
ATOM 719 C C . TYR A 1 84 ? 17.016 0.448 -4.680 1.00 93.38 84 TYR A C 1
ATOM 721 O O . TYR A 1 84 ? 16.428 -0.172 -3.789 1.00 93.38 84 TYR A O 1
ATOM 729 N N . HIS A 1 85 ? 16.517 1.568 -5.210 1.00 96.31 85 HIS A N 1
ATOM 730 C CA . HIS A 1 85 ? 15.285 2.183 -4.715 1.00 96.31 85 HIS A CA 1
ATOM 731 C C . HIS A 1 85 ? 14.042 1.347 -5.024 1.00 96.31 85 HIS A C 1
ATOM 733 O O . HIS A 1 85 ? 13.148 1.259 -4.188 1.00 96.31 85 HIS A O 1
ATOM 739 N N . PHE A 1 86 ? 14.005 0.682 -6.178 1.00 95.38 86 PHE A N 1
ATOM 740 C CA . PHE A 1 86 ? 12.935 -0.236 -6.555 1.00 95.38 86 PHE A CA 1
ATOM 741 C C . PHE A 1 86 ? 12.863 -1.442 -5.618 1.00 95.38 86 PHE A C 1
ATOM 743 O O . PHE A 1 86 ? 11.788 -1.822 -5.165 1.00 95.38 86 PHE A O 1
ATOM 750 N N . SER A 1 87 ? 14.010 -2.011 -5.253 1.00 93.56 87 SER A N 1
ATOM 751 C CA . SER A 1 87 ? 14.063 -3.136 -4.320 1.00 93.56 87 SER A CA 1
ATOM 752 C C . SER A 1 87 ? 13.522 -2.736 -2.950 1.00 93.56 87 SER A C 1
ATOM 754 O O . SER A 1 87 ? 12.706 -3.452 -2.371 1.00 93.56 87 SER A O 1
ATOM 756 N N . TYR A 1 88 ? 13.926 -1.562 -2.458 1.00 96.19 88 TYR A N 1
ATOM 757 C CA . TYR A 1 88 ? 13.414 -1.020 -1.204 1.00 96.19 88 TYR A CA 1
ATOM 758 C C . TYR A 1 88 ? 11.911 -0.715 -1.276 1.00 96.19 88 TYR A C 1
ATOM 760 O O . TYR A 1 88 ? 11.172 -1.073 -0.363 1.00 96.19 88 TYR A O 1
ATOM 768 N N . PHE A 1 89 ? 11.440 -0.157 -2.393 1.00 98.00 89 PHE A N 1
ATOM 769 C CA . PHE A 1 89 ? 10.022 0.084 -2.657 1.00 98.00 89 PHE A CA 1
ATOM 770 C C . PHE A 1 89 ? 9.183 -1.197 -2.545 1.00 98.00 89 PHE A C 1
ATOM 772 O O . PHE A 1 89 ? 8.197 -1.213 -1.813 1.00 98.00 89 PHE A O 1
ATOM 779 N N . ILE A 1 90 ? 9.606 -2.301 -3.172 1.00 97.19 90 ILE A N 1
ATOM 780 C CA . ILE A 1 90 ? 8.903 -3.591 -3.061 1.00 97.19 90 ILE A CA 1
ATOM 781 C C . ILE A 1 90 ? 8.900 -4.111 -1.612 1.00 97.19 90 ILE A C 1
ATOM 783 O O . ILE A 1 90 ? 7.883 -4.628 -1.146 1.00 97.19 90 ILE A O 1
ATOM 787 N N . MET A 1 91 ? 10.006 -3.949 -0.872 1.00 96.88 91 MET A N 1
ATOM 788 C CA . MET A 1 91 ? 10.063 -4.345 0.545 1.00 96.88 91 MET A CA 1
ATOM 789 C C . MET A 1 91 ? 9.084 -3.551 1.400 1.00 96.88 91 MET A C 1
ATOM 791 O O . MET A 1 91 ? 8.373 -4.139 2.215 1.00 96.88 91 MET A O 1
ATOM 795 N N . LEU A 1 92 ? 9.012 -2.238 1.188 1.00 98.38 92 LEU A N 1
ATOM 796 C CA . LEU A 1 92 ? 8.077 -1.371 1.890 1.00 98.38 92 LEU A CA 1
ATOM 797 C C . LEU A 1 92 ? 6.623 -1.768 1.623 1.00 98.38 92 LEU A C 1
ATOM 799 O O . LEU A 1 92 ? 5.872 -1.874 2.584 1.00 98.38 92 LEU A O 1
ATOM 803 N N . ILE A 1 93 ? 6.249 -2.065 0.370 1.00 98.56 93 ILE A N 1
ATOM 804 C CA . ILE A 1 93 ? 4.889 -2.517 0.026 1.00 98.56 93 ILE A CA 1
ATOM 805 C C . ILE A 1 93 ? 4.510 -3.776 0.802 1.00 98.56 93 ILE A C 1
ATOM 807 O O . ILE A 1 93 ? 3.477 -3.811 1.465 1.00 98.56 93 ILE A O 1
ATOM 811 N N . THR A 1 94 ? 5.351 -4.811 0.763 1.00 97.62 94 THR A N 1
ATOM 812 C CA . THR A 1 94 ? 5.024 -6.045 1.494 1.00 97.62 94 THR A CA 1
ATOM 813 C C . THR A 1 94 ? 5.010 -5.835 3.009 1.00 97.62 94 THR A C 1
ATOM 815 O O . THR A 1 94 ? 4.206 -6.458 3.690 1.00 97.62 94 THR A O 1
ATOM 818 N N . GLY A 1 95 ? 5.833 -4.917 3.525 1.00 98.06 95 GLY A N 1
ATOM 819 C CA . GLY A 1 95 ? 5.805 -4.524 4.930 1.00 98.06 95 GLY A CA 1
ATOM 820 C C . GLY A 1 95 ? 4.545 -3.752 5.327 1.00 98.06 95 GLY A C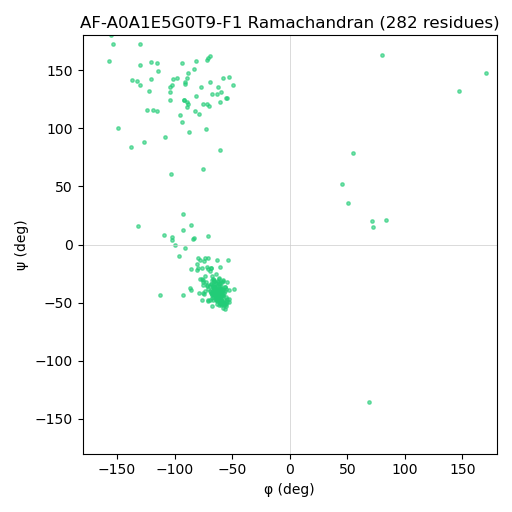 1
ATOM 821 O O . GLY A 1 95 ? 4.059 -3.952 6.428 1.00 98.06 95 GLY A O 1
ATOM 822 N N . ILE A 1 96 ? 3.975 -2.938 4.432 1.00 98.75 96 ILE A N 1
ATOM 823 C CA . ILE A 1 96 ? 2.675 -2.278 4.645 1.00 98.75 96 ILE A CA 1
ATOM 824 C C . ILE A 1 96 ? 1.570 -3.327 4.809 1.00 98.75 96 ILE A C 1
ATOM 826 O O . ILE A 1 96 ? 0.733 -3.206 5.698 1.00 98.75 96 ILE A O 1
ATOM 830 N N . PHE A 1 97 ? 1.576 -4.383 3.989 1.00 98.50 97 PHE A N 1
ATOM 831 C CA . PHE A 1 97 ? 0.623 -5.486 4.152 1.00 98.50 97 PHE A CA 1
ATOM 832 C C . PHE A 1 97 ? 0.817 -6.223 5.477 1.00 98.50 97 PHE A C 1
ATOM 834 O O . PHE A 1 97 ? -0.169 -6.582 6.121 1.00 98.50 97 PHE A O 1
ATOM 841 N N . ASP A 1 98 ? 2.067 -6.428 5.896 1.00 97.75 98 ASP A N 1
ATOM 842 C CA . ASP A 1 98 ? 2.368 -7.026 7.193 1.00 97.75 98 ASP A CA 1
ATOM 843 C C . ASP A 1 98 ? 1.852 -6.123 8.338 1.00 97.75 98 ASP A C 1
ATOM 845 O O . ASP A 1 98 ? 1.127 -6.618 9.200 1.00 97.75 98 ASP A O 1
ATOM 849 N N . ASP A 1 99 ? 2.115 -4.809 8.312 1.00 98.44 99 ASP A N 1
ATOM 850 C CA . ASP A 1 99 ? 1.637 -3.856 9.329 1.00 98.44 99 ASP A CA 1
ATOM 851 C C . ASP A 1 99 ? 0.095 -3.853 9.416 1.00 98.44 99 ASP A C 1
ATOM 853 O O . ASP A 1 99 ? -0.462 -3.903 10.512 1.00 98.44 99 ASP A O 1
ATOM 857 N N . ILE A 1 100 ? -0.623 -3.893 8.282 1.00 98.56 100 ILE A N 1
ATOM 858 C CA . ILE A 1 100 ? -2.094 -4.021 8.270 1.00 98.56 100 ILE A CA 1
ATOM 859 C C . ILE A 1 100 ? -2.540 -5.328 8.943 1.00 98.56 100 ILE A C 1
ATOM 861 O O . ILE A 1 100 ? -3.462 -5.319 9.761 1.00 98.56 100 ILE A O 1
ATOM 865 N N . ALA A 1 101 ? -1.902 -6.461 8.630 1.00 98.38 101 ALA A N 1
ATOM 866 C CA . ALA A 1 101 ? -2.243 -7.735 9.261 1.00 98.38 101 ALA A CA 1
ATOM 867 C C . ALA A 1 101 ? -2.029 -7.690 10.781 1.00 98.38 101 ALA A C 1
ATOM 869 O O . ALA A 1 101 ? -2.859 -8.196 11.539 1.00 98.38 101 ALA A O 1
ATOM 870 N N . TRP A 1 102 ? -0.946 -7.057 11.233 1.00 98.25 102 TRP A N 1
ATOM 871 C CA . TRP A 1 102 ? -0.648 -6.879 12.651 1.00 98.25 102 TRP A CA 1
ATOM 872 C C . TRP A 1 102 ? -1.638 -5.946 13.346 1.00 98.25 102 TRP A C 1
ATOM 874 O O . TRP A 1 102 ? -2.150 -6.310 14.404 1.00 98.25 102 TRP A O 1
ATOM 884 N N . ILE A 1 103 ? -1.999 -4.819 12.731 1.00 97.88 103 ILE A N 1
ATOM 885 C CA . ILE A 1 103 ? -3.053 -3.924 13.231 1.00 97.88 103 ILE A CA 1
ATOM 886 C C . ILE A 1 103 ? -4.345 -4.709 13.477 1.00 97.88 103 ILE A C 1
ATOM 888 O O . ILE A 1 103 ? -4.905 -4.650 14.571 1.00 97.88 103 ILE A O 1
ATOM 892 N N . LEU A 1 104 ? -4.789 -5.502 12.498 1.00 98.06 104 LEU A N 1
ATOM 893 C CA . LEU A 1 104 ? -5.999 -6.319 12.622 1.00 98.06 104 LEU A CA 1
ATOM 894 C C . LEU A 1 104 ? -5.853 -7.404 13.696 1.00 98.06 104 LEU A C 1
ATOM 896 O O . LEU A 1 104 ? -6.786 -7.647 14.462 1.00 98.06 104 LEU A O 1
ATOM 900 N N . LYS A 1 105 ? -4.679 -8.038 13.792 1.00 97.44 105 LYS A N 1
ATOM 901 C CA . LYS A 1 105 ? -4.386 -9.031 14.830 1.00 97.44 105 LYS A CA 1
ATOM 902 C C . LYS A 1 105 ? -4.561 -8.440 16.227 1.00 97.44 105 LYS A C 1
ATOM 904 O O . LYS A 1 105 ? -5.260 -9.041 17.039 1.00 97.44 105 LYS A O 1
ATOM 909 N N . HIS A 1 106 ? -3.948 -7.290 16.496 1.00 95.88 106 HIS A N 1
ATOM 910 C CA . HIS A 1 106 ? -4.019 -6.645 17.804 1.00 95.88 106 HIS A CA 1
ATOM 911 C C . HIS A 1 106 ? -5.421 -6.098 18.079 1.00 95.88 106 HIS A C 1
ATOM 913 O O . HIS A 1 106 ? -6.007 -6.420 19.111 1.00 95.88 106 HIS A O 1
ATOM 919 N N . ARG A 1 107 ? -6.016 -5.372 17.121 1.00 95.38 107 ARG A N 1
ATOM 920 C CA . ARG A 1 107 ? -7.354 -4.775 17.267 1.00 95.38 107 ARG A CA 1
ATOM 921 C C . ARG A 1 107 ? -8.430 -5.801 17.609 1.00 95.38 107 ARG A C 1
ATOM 923 O O . ARG A 1 107 ? -9.318 -5.510 18.409 1.00 95.38 107 ARG A O 1
ATOM 930 N N . TYR A 1 108 ? -8.370 -6.982 17.001 1.00 96.00 108 TYR A N 1
ATOM 931 C CA . TYR A 1 108 ? -9.368 -8.035 17.193 1.00 96.00 108 TYR A CA 1
ATOM 932 C C . TYR A 1 108 ? -8.913 -9.154 18.134 1.00 96.00 108 TYR A C 1
ATOM 934 O O . TYR A 1 108 ? -9.622 -10.156 18.278 1.00 96.00 108 TYR A O 1
ATOM 942 N N . ASN A 1 109 ? -7.750 -8.987 18.773 1.00 94.75 109 ASN A N 1
ATOM 943 C CA . ASN A 1 109 ? -7.105 -9.974 19.635 1.00 94.75 109 ASN A CA 1
ATOM 944 C C . ASN A 1 109 ? -7.099 -11.381 19.005 1.00 94.75 109 ASN A C 1
ATOM 946 O O . ASN A 1 109 ? -7.585 -12.370 19.569 1.00 94.75 109 ASN A O 1
ATOM 950 N N . LEU A 1 110 ? -6.616 -11.461 17.763 1.00 95.62 110 LEU A N 1
ATOM 951 C CA . LEU A 1 110 ? -6.525 -12.717 17.032 1.00 95.62 110 LEU A CA 1
ATOM 952 C C . LEU A 1 110 ? -5.377 -13.529 17.642 1.00 95.62 110 LEU A C 1
ATOM 954 O O . LEU A 1 110 ? -4.210 -13.282 17.341 1.00 95.62 110 LEU A O 1
ATOM 958 N N . ASN A 1 111 ? -5.711 -14.492 18.506 1.00 94.12 111 ASN A N 1
ATOM 959 C CA . ASN A 1 111 ? -4.772 -15.436 19.125 1.00 94.12 111 ASN A CA 1
ATOM 960 C C . ASN A 1 111 ? -4.053 -16.286 18.058 1.00 94.12 111 ASN A C 1
ATOM 962 O O . ASN A 1 111 ? -4.455 -17.413 17.761 1.00 94.12 111 ASN A O 1
ATOM 966 N N . LEU A 1 112 ? -3.018 -15.705 17.454 1.00 95.19 112 LEU A N 1
ATOM 967 C CA . LEU A 1 112 ? -2.239 -16.219 16.333 1.00 95.19 112 LEU A CA 1
ATOM 968 C C . LEU A 1 112 ? -0.752 -16.064 16.648 1.00 95.19 112 LEU A C 1
ATOM 970 O O . LEU A 1 112 ? -0.312 -15.036 17.176 1.00 95.19 112 LEU A O 1
ATOM 974 N N . SER A 1 113 ? 0.033 -17.068 16.273 1.00 94.38 113 SER A N 1
ATOM 975 C CA . SER A 1 113 ? 1.492 -16.970 16.284 1.00 94.38 113 SER A CA 1
ATOM 976 C C . SER A 1 113 ? 1.990 -16.041 15.172 1.00 94.38 113 SER A C 1
ATOM 978 O O . SER A 1 113 ? 1.299 -15.805 14.183 1.00 94.38 113 SER A O 1
ATOM 980 N N . ASN A 1 114 ? 3.222 -15.544 15.294 1.00 91.94 114 ASN A N 1
ATOM 981 C CA . ASN A 1 114 ? 3.794 -14.588 14.337 1.00 91.94 114 ASN A CA 1
ATOM 982 C C . ASN A 1 114 ? 3.833 -15.132 12.898 1.00 91.94 114 ASN A C 1
ATOM 984 O O . ASN A 1 114 ? 3.666 -14.369 11.955 1.00 91.94 114 ASN A O 1
ATOM 988 N N . MET A 1 115 ? 4.012 -16.447 12.718 1.00 90.25 115 MET A N 1
ATOM 989 C CA . MET A 1 115 ? 4.036 -17.080 11.390 1.00 90.25 115 MET A CA 1
ATOM 990 C C . MET A 1 115 ? 2.650 -17.192 10.743 1.00 90.25 115 MET A C 1
ATOM 992 O O . MET A 1 115 ? 2.543 -17.495 9.557 1.00 90.25 115 MET A O 1
ATOM 996 N N . GLU A 1 116 ? 1.585 -17.003 11.521 1.00 93.50 116 GLU A N 1
ATOM 997 C CA . GLU A 1 116 ? 0.204 -17.117 11.055 1.00 93.50 116 GLU A CA 1
ATOM 998 C C . GLU A 1 116 ? -0.397 -15.761 10.674 1.00 93.50 116 GLU A C 1
ATOM 1000 O O . GLU A 1 116 ? -1.479 -15.737 10.093 1.00 93.50 116 GLU A O 1
ATOM 1005 N N . VAL A 1 117 ? 0.287 -14.653 10.980 1.00 96.06 117 VAL A N 1
ATOM 1006 C CA . VAL A 1 117 ? -0.167 -13.285 10.700 1.00 96.06 117 VAL A CA 1
ATOM 1007 C C . VAL A 1 117 ? 0.303 -12.868 9.309 1.00 96.06 117 VAL A C 1
ATOM 1009 O O . VAL A 1 117 ? 1.502 -12.806 9.045 1.00 96.06 117 VAL A O 1
ATOM 1012 N N . GLY A 1 118 ? -0.638 -12.578 8.412 1.00 96.19 118 GLY A N 1
ATOM 1013 C CA . GLY A 1 118 ? -0.320 -12.063 7.083 1.00 96.19 118 GLY A CA 1
ATOM 1014 C C . GLY A 1 118 ? -1.525 -12.021 6.149 1.00 96.19 118 GLY A C 1
ATOM 1015 O O . GLY A 1 118 ? -2.404 -12.884 6.207 1.00 96.19 118 GLY A O 1
ATOM 1016 N N . LEU A 1 119 ? -1.536 -11.031 5.252 1.00 96.88 119 LEU A N 1
ATOM 1017 C CA . LEU A 1 119 ? -2.633 -10.831 4.296 1.00 96.88 119 LEU A CA 1
ATOM 1018 C C . LEU A 1 119 ? -2.558 -11.748 3.069 1.00 96.88 119 LEU A C 1
ATOM 1020 O O . LEU A 1 119 ? -3.555 -11.986 2.395 1.00 96.88 119 LEU A O 1
ATOM 1024 N N . LYS A 1 120 ? -1.379 -12.280 2.736 1.00 95.88 120 LYS A N 1
ATOM 1025 C CA . LYS A 1 120 ? -1.242 -13.157 1.569 1.00 95.88 120 LYS A CA 1
ATOM 1026 C C . LYS A 1 120 ? -1.888 -14.518 1.829 1.00 95.88 120 LYS A C 1
ATOM 1028 O O . LYS A 1 120 ? -1.407 -15.284 2.670 1.00 95.88 120 LYS A O 1
ATOM 1033 N N . ILE A 1 121 ? -2.871 -14.886 1.011 1.00 93.50 121 ILE A N 1
ATOM 1034 C CA . ILE A 1 121 ? -3.341 -16.269 0.898 1.00 93.50 121 ILE A CA 1
ATOM 1035 C C . ILE A 1 121 ? -2.501 -16.995 -0.167 1.00 93.50 121 ILE A C 1
ATOM 1037 O O . ILE A 1 121 ? -2.462 -16.555 -1.323 1.00 93.50 121 ILE A O 1
ATOM 1041 N N . PRO A 1 122 ? -1.799 -18.093 0.185 1.00 86.94 122 PRO A N 1
ATOM 1042 C CA . PRO A 1 122 ? -1.080 -18.912 -0.791 1.00 86.94 122 PRO A CA 1
ATOM 1043 C C . PRO A 1 122 ? -2.018 -19.459 -1.876 1.00 86.94 122 PRO A C 1
ATOM 1045 O O . PRO A 1 122 ? -3.130 -19.855 -1.562 1.00 86.94 122 PRO A O 1
ATOM 1048 N N . GLU A 1 123 ? -1.556 -19.554 -3.126 1.00 78.69 123 GLU A N 1
ATOM 1049 C CA . GLU A 1 123 ? -2.383 -19.957 -4.285 1.00 78.69 123 GLU A CA 1
ATOM 1050 C C . GLU A 1 123 ? -3.105 -21.301 -4.118 1.00 78.69 123 GLU A C 1
ATOM 1052 O O . GLU A 1 123 ? -4.203 -21.474 -4.629 1.00 78.69 123 GLU A O 1
ATOM 1057 N N . CYS A 1 124 ? -2.512 -22.247 -3.387 1.00 79.06 124 CYS A N 1
ATOM 1058 C CA . CYS A 1 124 ? -3.096 -23.572 -3.163 1.00 79.06 124 CYS A CA 1
ATOM 1059 C C . CYS A 1 124 ? -4.078 -23.611 -1.980 1.00 79.06 124 CYS A C 1
ATOM 1061 O O . CYS A 1 124 ? -4.318 -24.681 -1.421 1.00 79.06 124 CYS A O 1
ATOM 1063 N N . ARG A 1 125 ? -4.560 -22.455 -1.510 1.00 82.75 125 ARG A N 1
ATOM 1064 C CA . ARG A 1 125 ? -5.458 -22.350 -0.359 1.00 82.75 125 ARG A CA 1
ATOM 1065 C C . ARG A 1 125 ? -6.567 -21.349 -0.639 1.00 82.75 125 ARG A C 1
ATOM 1067 O O . ARG A 1 125 ? -6.323 -20.280 -1.181 1.00 82.75 125 ARG A O 1
ATOM 1074 N N . GLU A 1 126 ? -7.765 -21.683 -0.178 1.00 78.56 126 GLU A N 1
ATOM 1075 C CA . GLU A 1 126 ? -8.914 -20.772 -0.201 1.00 78.56 126 GLU A CA 1
ATOM 1076 C C . GLU A 1 126 ? -8.837 -19.737 0.930 1.00 78.56 126 GLU A C 1
ATOM 1078 O O . GLU A 1 126 ? -9.308 -18.617 0.791 1.00 78.56 126 GLU A O 1
ATOM 1083 N N . THR A 1 127 ? -8.212 -20.098 2.056 1.00 86.44 127 THR A N 1
ATOM 1084 C CA . THR A 1 127 ? -8.101 -19.252 3.251 1.00 86.44 127 THR A CA 1
ATOM 1085 C C . THR A 1 127 ? -6.853 -19.603 4.073 1.00 86.44 127 THR A C 1
ATOM 1087 O O . THR A 1 127 ? -6.146 -20.583 3.810 1.00 86.44 127 THR A O 1
ATOM 1090 N N . ASN A 1 128 ? -6.561 -18.805 5.097 1.00 90.31 128 ASN A N 1
ATOM 1091 C CA . ASN A 1 128 ? -5.545 -19.088 6.106 1.00 90.31 128 ASN A CA 1
ATOM 1092 C C . ASN A 1 128 ? -6.134 -18.911 7.524 1.00 90.31 128 ASN A C 1
ATOM 1094 O O . ASN A 1 128 ? -7.267 -18.466 7.708 1.00 90.31 128 ASN A O 1
ATOM 1098 N N . LYS A 1 129 ? -5.368 -19.281 8.559 1.00 93.88 129 LYS A N 1
ATOM 1099 C CA . LYS A 1 129 ? -5.831 -19.166 9.953 1.00 93.88 129 LYS A CA 1
ATOM 1100 C C . LYS A 1 129 ? -6.148 -17.724 10.357 1.00 93.88 129 LYS A C 1
ATOM 1102 O O . LYS A 1 129 ? -7.069 -17.526 11.146 1.00 93.88 129 LYS A O 1
ATOM 1107 N N . PHE A 1 130 ? -5.416 -16.750 9.815 1.00 96.81 130 PHE A N 1
ATOM 1108 C CA . PHE A 1 130 ? -5.662 -15.332 10.054 1.00 96.81 130 PHE A CA 1
ATOM 1109 C C . PHE A 1 130 ? -7.065 -14.926 9.598 1.00 96.81 130 PHE A C 1
ATOM 1111 O O . PHE A 1 130 ? -7.843 -14.446 10.420 1.00 96.81 130 PHE A O 1
ATOM 1118 N N . TYR A 1 131 ? -7.440 -15.233 8.354 1.00 96.94 131 TYR A N 1
ATOM 1119 C CA . TYR A 1 131 ? -8.772 -14.926 7.825 1.00 96.94 131 TYR A CA 1
ATOM 1120 C C . TYR A 1 131 ? -9.888 -15.679 8.545 1.00 96.94 131 TYR A C 1
ATOM 1122 O O . TYR A 1 131 ? -10.912 -15.085 8.867 1.00 96.94 131 TYR A O 1
ATOM 1130 N N . ASN A 1 132 ? -9.677 -16.947 8.908 1.00 94.88 132 ASN A N 1
ATOM 1131 C CA . ASN A 1 132 ? -10.674 -17.702 9.675 1.00 94.88 132 ASN A CA 1
ATOM 1132 C C . ASN A 1 132 ? -10.973 -17.057 11.039 1.00 94.88 132 ASN A C 1
ATOM 1134 O O . ASN A 1 132 ? -12.120 -17.040 11.482 1.00 94.88 132 ASN A O 1
ATOM 1138 N N . LYS A 1 133 ? -9.949 -16.518 11.713 1.00 96.94 133 LYS A N 1
ATOM 1139 C CA . LYS A 1 133 ? -10.123 -15.796 12.980 1.00 96.94 133 LYS A CA 1
ATOM 1140 C C . LYS A 1 133 ? -10.726 -14.409 12.756 1.00 96.94 133 LYS A C 1
ATOM 1142 O O . LYS A 1 133 ? -11.649 -14.045 13.483 1.00 96.94 133 LYS A O 1
ATOM 1147 N N . LEU A 1 134 ? -10.262 -13.679 11.742 1.00 97.75 134 LEU A N 1
ATOM 1148 C CA . LEU A 1 134 ? -10.770 -12.351 11.398 1.00 97.75 134 LEU A CA 1
ATOM 1149 C C . LEU A 1 134 ? -12.256 -12.389 11.031 1.00 97.75 134 LEU A C 1
ATOM 1151 O O . LEU A 1 134 ? -13.007 -11.564 11.533 1.00 97.75 134 LEU A O 1
ATOM 1155 N N . LYS A 1 135 ? -12.704 -13.389 10.260 1.00 96.94 135 LYS A N 1
ATOM 1156 C CA . LYS A 1 135 ? -14.112 -13.539 9.865 1.00 96.94 135 LYS A CA 1
ATOM 1157 C C . LYS A 1 135 ? -15.064 -13.575 11.061 1.00 96.94 135 LYS A C 1
ATOM 1159 O O . LYS A 1 135 ? -16.127 -12.975 11.016 1.00 96.94 135 LYS A O 1
ATOM 1164 N N . SER A 1 136 ? -14.662 -14.230 12.153 1.00 95.44 136 SER A N 1
ATOM 1165 C CA . SER A 1 136 ? -15.469 -14.296 13.383 1.00 95.44 136 SER A CA 1
ATOM 1166 C C . SER A 1 136 ? -15.549 -12.977 14.164 1.00 95.44 136 SER A C 1
ATOM 1168 O O . SER A 1 136 ? -16.320 -12.883 15.116 1.00 95.44 136 SER A O 1
ATOM 1170 N N . LYS A 1 137 ? -14.722 -11.988 13.808 1.00 97.31 137 LYS A N 1
ATOM 1171 C CA . LYS A 1 137 ? -14.598 -10.700 14.500 1.00 97.31 137 LYS A CA 1
ATOM 1172 C C . LYS A 1 137 ? -15.102 -9.536 13.657 1.00 97.31 137 LYS A C 1
ATOM 1174 O O . LYS A 1 137 ? -15.812 -8.693 14.182 1.00 97.31 137 LYS A O 1
ATOM 1179 N N . ASN A 1 138 ? -14.764 -9.514 12.373 1.00 97.44 138 ASN A N 1
ATOM 1180 C CA . ASN A 1 138 ? -15.254 -8.539 11.412 1.00 97.44 138 ASN A CA 1
ATOM 1181 C C . ASN A 1 138 ? -15.324 -9.193 10.022 1.00 97.44 138 ASN A C 1
ATOM 1183 O O . ASN A 1 138 ? -14.318 -9.353 9.323 1.00 97.44 138 ASN A O 1
ATOM 1187 N N . GLU A 1 139 ? -16.537 -9.594 9.635 1.00 96.81 139 GLU A N 1
ATOM 1188 C CA . GLU A 1 139 ? -16.800 -10.246 8.349 1.00 96.81 139 GLU A CA 1
ATOM 1189 C C . GLU A 1 139 ? -16.547 -9.299 7.170 1.00 96.81 139 GLU A C 1
ATOM 1191 O O . GLU A 1 139 ? -15.955 -9.712 6.181 1.00 96.81 139 GLU A O 1
ATOM 1196 N N . ARG A 1 140 ? -16.869 -8.006 7.301 1.00 97.50 140 ARG A N 1
ATOM 1197 C CA . ARG A 1 140 ? -16.732 -7.019 6.216 1.00 97.50 140 ARG A CA 1
ATOM 1198 C C . ARG A 1 140 ? -15.284 -6.831 5.765 1.00 97.50 140 ARG A C 1
ATOM 1200 O O . ARG A 1 140 ? -15.013 -6.823 4.566 1.00 97.50 140 ARG A O 1
ATOM 1207 N N . ILE A 1 141 ? -14.350 -6.691 6.709 1.00 97.25 141 ILE A N 1
ATOM 1208 C CA . ILE A 1 141 ? -12.913 -6.620 6.402 1.00 97.25 141 ILE A CA 1
ATOM 1209 C C . ILE A 1 141 ? -12.451 -7.938 5.790 1.00 97.25 141 ILE A C 1
ATOM 1211 O O . ILE A 1 141 ? -11.699 -7.935 4.816 1.00 97.25 141 ILE A O 1
ATOM 1215 N N . CYS A 1 142 ? -12.878 -9.065 6.369 1.00 97.31 142 CYS A N 1
ATOM 1216 C CA . CYS A 1 142 ? -12.489 -10.379 5.878 1.00 97.31 142 CYS A CA 1
ATOM 1217 C C . CYS A 1 142 ? -12.925 -10.580 4.422 1.00 97.31 142 CYS A C 1
ATOM 1219 O O . CYS A 1 142 ? -12.099 -10.978 3.606 1.00 97.31 142 CYS A O 1
ATOM 1221 N N . ASP A 1 143 ? -14.175 -10.258 4.094 1.00 96.69 143 ASP A N 1
ATOM 1222 C CA . ASP A 1 143 ? -14.753 -10.391 2.757 1.00 96.69 143 ASP A CA 1
ATOM 1223 C C . ASP A 1 143 ? -14.045 -9.493 1.737 1.00 96.69 143 ASP A C 1
ATOM 1225 O O . ASP A 1 143 ? -13.726 -9.936 0.631 1.00 96.69 143 ASP A O 1
ATOM 1229 N N . TYR A 1 144 ? -13.721 -8.252 2.116 1.00 97.75 144 TYR A N 1
ATOM 1230 C CA . TYR A 1 144 ? -12.925 -7.361 1.270 1.00 97.75 144 TYR A CA 1
ATOM 1231 C C . TYR A 1 144 ? -11.526 -7.930 0.998 1.00 97.75 144 TYR A C 1
ATOM 1233 O O . TYR A 1 144 ? -11.067 -7.960 -0.146 1.00 97.75 144 TYR A O 1
ATOM 1241 N N . LEU A 1 145 ? -10.838 -8.386 2.046 1.00 97.44 145 LEU A N 1
ATOM 1242 C CA . LEU A 1 145 ? -9.456 -8.836 1.941 1.00 97.44 145 LEU A CA 1
ATOM 1243 C C . LEU A 1 145 ? -9.321 -10.210 1.279 1.00 97.44 145 LEU A C 1
ATOM 1245 O O . LEU A 1 145 ? -8.296 -10.445 0.648 1.00 97.44 145 LEU A O 1
ATOM 1249 N N . ILE A 1 146 ? -10.298 -11.113 1.415 1.00 96.06 146 ILE A N 1
ATOM 1250 C CA . ILE A 1 146 ? -10.288 -12.436 0.764 1.00 96.06 146 ILE A CA 1
ATOM 1251 C C . ILE A 1 146 ? -10.741 -12.374 -0.697 1.00 96.06 146 ILE A C 1
ATOM 1253 O O . ILE A 1 146 ? -10.471 -13.310 -1.450 1.00 96.06 146 ILE A O 1
ATOM 1257 N N . ASN A 1 147 ? -11.403 -11.283 -1.104 1.00 94.31 147 ASN A N 1
ATOM 1258 C CA . ASN A 1 147 ? -11.825 -11.078 -2.483 1.00 94.31 147 ASN A CA 1
ATOM 1259 C C . ASN A 1 147 ? -10.666 -11.336 -3.457 1.00 94.31 147 ASN A C 1
ATOM 1261 O O . ASN A 1 147 ? -9.529 -10.914 -3.230 1.00 94.31 147 ASN A O 1
ATOM 1265 N N . GLU A 1 148 ? -10.969 -12.022 -4.560 1.00 91.88 148 GLU A N 1
ATOM 1266 C CA . GLU A 1 148 ? -9.961 -12.467 -5.518 1.00 91.88 148 GLU A CA 1
ATOM 1267 C C . GLU A 1 148 ? -9.123 -11.309 -6.078 1.00 91.88 148 GLU A C 1
ATOM 1269 O O . GLU A 1 148 ? -7.899 -11.434 -6.155 1.00 91.88 148 GLU A O 1
ATOM 1274 N N . SER A 1 149 ? -9.746 -10.171 -6.400 1.00 91.88 149 SER A N 1
ATOM 1275 C CA . SER A 1 149 ? -9.041 -8.994 -6.918 1.00 91.88 149 SER A CA 1
ATOM 1276 C C . SER A 1 149 ? -8.068 -8.436 -5.878 1.00 91.88 149 SER A C 1
ATOM 1278 O O . SER A 1 149 ? -6.886 -8.247 -6.173 1.00 91.88 149 SER A O 1
ATOM 1280 N N . THR A 1 150 ? -8.525 -8.262 -4.633 1.00 95.69 150 THR A N 1
ATOM 1281 C CA . THR A 1 150 ? -7.690 -7.792 -3.517 1.00 95.69 150 THR A CA 1
ATOM 1282 C C . THR A 1 150 ? -6.518 -8.740 -3.264 1.00 95.69 150 THR A C 1
ATOM 1284 O O . THR A 1 150 ? -5.369 -8.310 -3.141 1.00 95.69 150 THR A O 1
ATOM 1287 N N . GLN A 1 151 ? -6.768 -10.052 -3.251 1.00 95.62 151 GLN A N 1
ATOM 1288 C CA . GLN A 1 151 ? -5.716 -11.054 -3.083 1.00 95.62 151 GLN A CA 1
ATOM 1289 C C . GLN A 1 151 ? -4.735 -11.080 -4.256 1.00 95.62 151 GLN A C 1
ATOM 1291 O O . GLN A 1 151 ? -3.537 -11.258 -4.037 1.00 95.62 151 GLN A O 1
ATOM 1296 N N . ASN A 1 152 ? -5.193 -10.886 -5.494 1.00 93.62 152 ASN A N 1
ATOM 1297 C CA . ASN A 1 152 ? -4.307 -10.781 -6.652 1.00 93.62 152 ASN A CA 1
ATOM 1298 C C . ASN A 1 152 ? -3.410 -9.539 -6.557 1.00 93.62 152 ASN A C 1
ATOM 1300 O O . ASN A 1 152 ? -2.208 -9.655 -6.802 1.00 93.62 152 ASN A O 1
ATOM 1304 N N . TYR A 1 153 ? -3.938 -8.399 -6.096 1.00 95.62 153 TYR A N 1
ATOM 1305 C CA . TYR A 1 153 ? -3.128 -7.213 -5.811 1.00 95.62 153 TYR A CA 1
ATOM 1306 C C . TYR A 1 153 ? -2.086 -7.460 -4.718 1.00 95.62 153 TYR A C 1
ATOM 1308 O O . TYR A 1 153 ? -0.915 -7.142 -4.909 1.00 95.62 153 TYR A O 1
ATOM 1316 N N . ILE A 1 154 ? -2.462 -8.086 -3.600 1.00 96.75 154 ILE A N 1
ATOM 1317 C CA . ILE A 1 154 ? -1.516 -8.426 -2.524 1.00 96.75 154 ILE A CA 1
ATOM 1318 C C . ILE A 1 154 ? -0.424 -9.369 -3.051 1.00 96.75 154 ILE A C 1
ATOM 1320 O O . ILE A 1 154 ? 0.767 -9.158 -2.812 1.00 96.75 154 ILE A O 1
ATOM 1324 N N . ARG A 1 155 ? -0.813 -10.410 -3.797 1.00 95.56 155 ARG A N 1
ATOM 1325 C CA . ARG A 1 155 ? 0.097 -11.437 -4.323 1.00 95.56 155 ARG A CA 1
ATOM 1326 C C . ARG A 1 155 ? 1.072 -10.912 -5.372 1.00 95.56 155 ARG A C 1
ATOM 1328 O O . ARG A 1 155 ? 2.190 -11.427 -5.424 1.00 95.56 155 ARG A O 1
ATOM 1335 N N . LEU A 1 156 ? 0.691 -9.889 -6.140 1.00 94.88 156 LEU A N 1
ATOM 1336 C CA . LEU A 1 156 ? 1.486 -9.293 -7.221 1.00 94.88 156 LEU A CA 1
ATOM 1337 C C . LEU A 1 156 ? 2.937 -8.989 -6.812 1.00 94.88 156 LEU A C 1
ATOM 1339 O O . LEU A 1 156 ? 3.865 -9.198 -7.591 1.00 94.88 156 LEU A O 1
ATOM 1343 N N . PHE A 1 157 ? 3.142 -8.533 -5.577 1.00 95.81 157 PHE A N 1
ATOM 1344 C CA . PHE A 1 157 ? 4.436 -8.040 -5.103 1.00 95.81 157 PHE A CA 1
ATOM 1345 C C . PHE A 1 157 ? 5.368 -9.133 -4.567 1.00 95.81 157 PHE A C 1
ATOM 1347 O O . PHE A 1 157 ? 6.587 -8.945 -4.519 1.00 95.81 157 PHE A O 1
ATOM 1354 N N . TYR A 1 158 ? 4.829 -10.292 -4.176 1.00 94.75 158 TYR A N 1
ATOM 1355 C CA . TYR A 1 158 ? 5.625 -11.337 -3.527 1.00 94.75 158 TYR A CA 1
ATOM 1356 C C . TYR A 1 158 ? 6.646 -12.016 -4.452 1.00 94.75 158 TYR A C 1
ATOM 1358 O O . TYR A 1 158 ? 7.769 -12.201 -4.000 1.00 94.75 158 TYR A O 1
ATOM 1366 N N . PRO A 1 159 ? 6.366 -12.318 -5.738 1.00 93.38 159 PRO A N 1
ATOM 1367 C CA . PRO A 1 159 ? 7.386 -12.867 -6.635 1.00 93.38 159 PRO A CA 1
ATOM 1368 C C . PRO A 1 159 ? 8.619 -11.966 -6.785 1.00 93.38 159 PRO A C 1
ATOM 1370 O O . PRO A 1 159 ? 9.750 -12.460 -6.829 1.00 93.38 159 PRO A O 1
ATOM 1373 N N . LEU A 1 160 ? 8.416 -10.644 -6.844 1.00 91.88 160 LEU A N 1
ATOM 1374 C CA . LEU A 1 160 ? 9.516 -9.679 -6.868 1.00 91.88 160 LEU A CA 1
ATOM 1375 C C . LEU A 1 160 ? 10.256 -9.673 -5.531 1.00 91.88 160 LEU A C 1
ATOM 1377 O O . LEU A 1 160 ? 11.482 -9.766 -5.525 1.00 91.88 160 LEU A O 1
ATOM 1381 N N . ARG A 1 161 ? 9.534 -9.637 -4.404 1.00 92.62 161 ARG A N 1
ATOM 1382 C CA . ARG A 1 161 ? 10.146 -9.731 -3.072 1.00 92.62 161 ARG A CA 1
ATOM 1383 C C . ARG A 1 161 ? 11.020 -10.975 -2.928 1.00 92.62 161 ARG A C 1
ATOM 1385 O O . ARG A 1 161 ? 12.167 -10.858 -2.506 1.00 92.62 161 ARG A O 1
ATOM 1392 N N . ASP A 1 162 ? 10.492 -12.137 -3.291 1.00 90.75 162 ASP A N 1
ATOM 1393 C CA . ASP A 1 162 ? 11.178 -13.419 -3.148 1.00 90.75 162 ASP A CA 1
ATOM 1394 C C . ASP A 1 162 ? 12.458 -13.428 -4.005 1.00 90.75 162 ASP A C 1
ATOM 1396 O O . ASP A 1 162 ? 13.526 -13.834 -3.548 1.00 90.75 162 ASP A O 1
ATOM 1400 N N . THR A 1 163 ? 12.391 -12.876 -5.221 1.00 87.44 163 THR A N 1
ATOM 1401 C CA . THR A 1 163 ? 13.554 -12.720 -6.113 1.00 87.44 163 THR A CA 1
ATOM 1402 C C . THR A 1 163 ? 14.648 -11.850 -5.478 1.00 87.44 163 THR A C 1
ATOM 1404 O O . THR A 1 163 ? 15.824 -12.225 -5.483 1.00 87.44 163 THR A O 1
ATOM 1407 N N . LEU A 1 164 ? 14.258 -10.726 -4.869 1.00 85.19 164 LEU A N 1
ATOM 1408 C CA . LEU A 1 164 ? 15.169 -9.799 -4.194 1.00 85.19 164 LEU A CA 1
ATOM 1409 C C . LEU A 1 164 ? 15.800 -10.407 -2.930 1.00 85.19 164 LEU A C 1
ATOM 1411 O O . LEU A 1 164 ? 16.985 -10.197 -2.674 1.00 85.19 164 LEU A O 1
ATOM 1415 N N . GLN A 1 165 ? 15.042 -11.193 -2.160 1.00 79.12 165 GLN A N 1
ATOM 1416 C CA . GLN A 1 165 ? 15.515 -11.828 -0.924 1.00 79.12 165 GLN A CA 1
ATOM 1417 C C . GLN A 1 165 ? 16.430 -13.038 -1.188 1.00 79.12 165 GLN A C 1
ATOM 1419 O O . GLN A 1 165 ? 17.384 -13.269 -0.442 1.00 79.12 165 GLN A O 1
ATOM 1424 N N . HIS A 1 166 ? 16.210 -13.786 -2.274 1.00 70.31 166 HIS A N 1
ATOM 1425 C CA . HIS A 1 166 ? 16.953 -15.015 -2.594 1.00 70.31 166 HIS A CA 1
ATOM 1426 C C . HIS A 1 166 ? 18.191 -14.809 -3.499 1.00 70.31 166 HIS A C 1
ATOM 1428 O O . HIS A 1 166 ? 18.663 -15.744 -4.145 1.00 70.31 166 HIS A O 1
ATOM 1434 N N . ARG A 1 167 ? 18.793 -13.606 -3.465 1.00 53.22 167 ARG A N 1
ATOM 1435 C CA . ARG A 1 167 ? 20.123 -13.247 -4.025 1.00 53.22 167 ARG A CA 1
ATOM 1436 C C . ARG A 1 167 ? 20.247 -13.149 -5.551 1.00 53.22 167 ARG A C 1
ATOM 1438 O O . ARG A 1 167 ? 21.365 -13.070 -6.061 1.00 53.22 167 ARG A O 1
ATOM 1445 N N . ARG A 1 168 ? 19.147 -13.090 -6.303 1.00 61.62 168 ARG A N 1
ATOM 1446 C CA . ARG A 1 168 ? 19.185 -12.682 -7.717 1.00 61.62 168 ARG A CA 1
ATOM 1447 C C . ARG A 1 168 ? 18.554 -11.301 -7.828 1.00 61.62 168 ARG A C 1
ATOM 1449 O O . ARG A 1 168 ? 17.346 -11.195 -7.981 1.00 61.62 168 ARG A O 1
ATOM 1456 N N . PHE A 1 169 ? 19.362 -10.241 -7.745 1.00 67.69 169 PHE A N 1
ATOM 1457 C CA . PHE A 1 169 ? 18.868 -8.906 -8.093 1.00 67.69 169 PHE A CA 1
ATOM 1458 C C . PHE A 1 169 ? 18.243 -8.935 -9.493 1.00 67.69 169 PHE A C 1
ATOM 1460 O O . PHE A 1 169 ? 18.713 -9.665 -10.375 1.00 67.69 169 PHE A O 1
ATOM 1467 N N . LEU A 1 170 ? 17.170 -8.163 -9.677 1.00 74.56 170 LEU A N 1
ATOM 1468 C CA . LEU A 1 170 ? 16.489 -8.057 -10.965 1.00 74.56 170 LEU A CA 1
ATOM 1469 C C . LEU A 1 170 ? 17.509 -7.653 -12.031 1.00 74.56 170 LEU A C 1
ATOM 1471 O O . LEU A 1 170 ? 18.235 -6.671 -11.874 1.00 74.56 170 LEU A O 1
ATOM 1475 N N . ARG A 1 171 ? 17.588 -8.428 -13.113 1.00 79.81 171 ARG A N 1
ATOM 1476 C CA . ARG A 1 171 ? 18.481 -8.110 -14.228 1.00 79.81 171 ARG A CA 1
ATOM 1477 C C . ARG A 1 171 ? 17.872 -6.966 -15.025 1.00 79.81 171 ARG A C 1
ATOM 1479 O O . ARG A 1 171 ? 16.758 -7.100 -15.527 1.00 79.81 171 ARG A O 1
ATOM 1486 N N . GLY A 1 172 ? 18.603 -5.862 -15.135 1.00 82.00 172 GLY A N 1
ATOM 1487 C CA . GLY A 1 172 ? 18.232 -4.752 -15.999 1.00 82.00 172 GLY A CA 1
ATOM 1488 C C . GLY A 1 172 ? 18.794 -4.926 -17.411 1.00 82.00 172 GLY A C 1
ATOM 1489 O O . GLY A 1 172 ? 19.919 -5.391 -17.585 1.00 82.00 172 GLY A O 1
ATOM 1490 N N . VAL A 1 173 ? 18.032 -4.520 -18.419 1.00 85.88 173 VAL A N 1
ATOM 1491 C CA . VAL A 1 173 ? 18.488 -4.368 -19.805 1.00 85.88 173 VAL A CA 1
ATOM 1492 C C . VAL A 1 173 ? 18.296 -2.923 -20.230 1.00 85.88 173 VAL A C 1
ATOM 1494 O O . VAL A 1 173 ? 17.314 -2.282 -19.859 1.00 85.88 173 VAL A O 1
ATOM 1497 N N . ARG A 1 174 ? 19.233 -2.395 -21.014 1.00 86.94 174 ARG A N 1
ATOM 1498 C CA . ARG A 1 174 ? 19.053 -1.098 -21.659 1.00 86.94 174 ARG A CA 1
ATOM 1499 C C . ARG A 1 174 ? 18.391 -1.315 -23.010 1.00 86.94 174 ARG A C 1
ATOM 1501 O O . ARG A 1 174 ? 18.937 -2.024 -23.852 1.00 86.94 174 ARG A O 1
ATOM 1508 N N . VAL A 1 175 ? 17.247 -0.682 -23.217 1.00 83.19 175 VAL A N 1
ATOM 1509 C CA . VAL A 1 175 ? 16.521 -0.695 -24.485 1.00 83.19 175 VAL A CA 1
ATOM 1510 C C . VAL A 1 175 ? 16.733 0.640 -25.171 1.00 83.19 175 VAL A C 1
ATOM 1512 O O . VAL A 1 175 ? 16.457 1.691 -24.592 1.00 83.19 175 VAL A O 1
ATOM 1515 N N . LYS A 1 176 ? 17.231 0.584 -26.407 1.00 81.69 176 LYS A N 1
ATOM 1516 C CA . LYS A 1 176 ? 17.424 1.754 -27.257 1.00 81.69 176 LYS A CA 1
ATOM 1517 C C . LYS A 1 176 ? 16.679 1.556 -28.575 1.00 81.69 176 LYS A C 1
ATOM 1519 O O . LYS A 1 176 ? 17.045 0.670 -29.341 1.00 81.69 176 LYS A O 1
ATOM 1524 N N . SER A 1 177 ? 15.670 2.382 -28.837 1.00 76.25 177 SER A N 1
ATOM 1525 C CA . SER A 1 177 ? 14.963 2.446 -30.122 1.00 76.25 177 SER A CA 1
ATOM 1526 C C . SER A 1 177 ? 15.140 3.837 -30.719 1.00 76.25 177 SER A C 1
ATOM 1528 O O . SER A 1 177 ? 14.697 4.832 -30.146 1.00 76.25 177 SER A O 1
ATOM 1530 N N . SER A 1 178 ? 15.815 3.912 -31.868 1.00 68.69 178 SER A N 1
ATOM 1531 C CA . SER A 1 178 ? 16.032 5.170 -32.591 1.00 68.69 178 SER A CA 1
ATOM 1532 C C . SER A 1 178 ? 14.770 5.684 -33.285 1.00 68.69 178 SER A C 1
ATOM 1534 O O . SER A 1 178 ? 14.653 6.892 -33.462 1.00 68.69 178 SER A O 1
ATOM 1536 N N . SER A 1 179 ? 13.837 4.801 -33.660 1.00 67.50 179 SER A N 1
ATOM 1537 C CA . SER A 1 179 ? 12.555 5.175 -34.275 1.00 67.50 179 SER A CA 1
ATOM 1538 C C . SER A 1 179 ? 11.572 5.754 -33.261 1.00 67.50 179 SER A C 1
ATOM 1540 O O . SER A 1 179 ? 10.849 6.688 -33.584 1.00 67.50 179 SER A O 1
ATOM 1542 N N . ASP A 1 180 ? 11.600 5.246 -32.026 1.00 65.75 180 ASP A N 1
ATOM 1543 C CA . ASP A 1 180 ? 10.637 5.617 -30.978 1.00 65.75 180 ASP A CA 1
ATOM 1544 C C . ASP A 1 180 ? 11.224 6.600 -29.953 1.00 65.75 180 ASP A C 1
ATOM 1546 O O . ASP A 1 180 ? 10.583 6.934 -28.959 1.00 65.75 180 ASP A O 1
ATOM 1550 N N . ASN A 1 181 ? 12.469 7.044 -30.171 1.00 68.50 181 ASN A N 1
ATOM 1551 C CA . ASN A 1 181 ? 13.247 7.869 -29.242 1.00 68.50 181 ASN A CA 1
ATOM 1552 C C . ASN A 1 181 ? 13.286 7.297 -27.806 1.00 68.50 181 ASN A C 1
ATOM 1554 O O . ASN A 1 181 ? 13.270 8.033 -26.818 1.00 68.50 181 ASN A O 1
ATOM 1558 N N . ILE A 1 182 ? 13.329 5.966 -27.689 1.00 75.69 182 ILE A N 1
ATOM 1559 C CA . ILE A 1 182 ? 13.391 5.257 -26.407 1.00 75.69 182 ILE A CA 1
ATOM 1560 C C . ILE A 1 182 ? 14.861 5.022 -26.060 1.00 75.69 182 ILE A C 1
ATOM 1562 O O . ILE A 1 182 ? 15.590 4.401 -26.830 1.00 75.69 182 ILE A O 1
ATOM 1566 N N . ASP A 1 183 ? 15.290 5.481 -24.886 1.00 84.81 183 ASP A N 1
ATOM 1567 C CA . ASP A 1 183 ? 16.575 5.133 -24.265 1.00 84.81 183 ASP A CA 1
ATOM 1568 C C . ASP A 1 183 ? 16.344 4.903 -22.766 1.00 84.81 183 ASP A C 1
ATOM 1570 O O . ASP A 1 183 ? 16.479 5.823 -21.959 1.00 84.81 183 ASP A O 1
ATOM 1574 N N . LYS A 1 184 ? 15.918 3.685 -22.407 1.00 87.75 184 LYS A N 1
ATOM 1575 C CA . LYS A 1 184 ? 15.436 3.341 -21.059 1.00 87.75 184 LYS A CA 1
ATOM 1576 C C . LYS A 1 184 ? 16.099 2.092 -20.491 1.00 87.75 184 LYS A C 1
ATOM 1578 O O . LYS A 1 184 ? 16.524 1.200 -21.226 1.00 87.75 184 LYS A O 1
ATOM 1583 N N . ASN A 1 185 ? 16.145 2.013 -19.163 1.00 90.94 185 ASN A N 1
ATOM 1584 C CA . ASN A 1 185 ? 16.459 0.783 -18.446 1.00 90.94 185 ASN A CA 1
ATOM 1585 C C . ASN A 1 185 ? 15.155 0.046 -18.123 1.00 90.94 185 ASN A C 1
ATOM 1587 O O . ASN A 1 185 ? 14.285 0.610 -17.471 1.00 90.94 185 ASN A O 1
ATOM 1591 N N . LEU A 1 186 ? 15.037 -1.212 -18.543 1.00 91.62 186 LEU A N 1
ATOM 1592 C CA . LEU A 1 186 ? 13.918 -2.082 -18.184 1.00 91.62 186 LEU A CA 1
ATOM 1593 C C . LEU A 1 186 ? 14.401 -3.263 -17.345 1.00 91.62 186 LEU A C 1
ATOM 1595 O O . LEU A 1 186 ? 15.559 -3.667 -17.449 1.00 91.62 186 LEU A O 1
ATOM 1599 N N . TYR A 1 187 ? 13.518 -3.852 -16.544 1.00 91.19 187 TYR A N 1
ATOM 1600 C CA . TYR A 1 187 ? 13.891 -4.864 -15.552 1.00 91.19 187 TYR A CA 1
ATOM 1601 C C . TYR A 1 187 ? 13.148 -6.169 -15.771 1.00 91.19 187 TYR A C 1
ATOM 1603 O O . TYR A 1 187 ? 11.934 -6.170 -15.938 1.00 91.19 187 TYR A O 1
ATOM 1611 N N . LEU A 1 188 ? 13.875 -7.284 -15.761 1.00 89.94 188 LEU A N 1
ATOM 1612 C CA . LEU A 1 188 ? 13.300 -8.612 -15.946 1.00 89.94 188 LEU A CA 1
ATOM 1613 C C . LEU A 1 188 ? 12.256 -8.918 -14.864 1.00 89.94 188 LEU A C 1
ATOM 1615 O O . LEU A 1 188 ? 12.535 -8.779 -13.674 1.00 89.94 188 LEU A O 1
ATOM 1619 N N . VAL A 1 189 ? 11.090 -9.400 -15.285 1.00 89.94 189 VAL A N 1
ATOM 1620 C CA . VAL A 1 189 ? 9.967 -9.741 -14.407 1.00 89.94 189 VAL A CA 1
ATOM 1621 C C . VAL A 1 189 ? 9.861 -11.262 -14.225 1.00 89.94 189 VAL A C 1
ATOM 1623 O O . VAL A 1 189 ? 9.932 -11.996 -15.214 1.00 89.94 189 VAL A O 1
ATOM 1626 N N . PRO A 1 190 ? 9.654 -11.776 -12.996 1.00 90.69 190 PRO A N 1
ATOM 1627 C CA . PRO A 1 190 ? 9.351 -13.189 -12.781 1.00 90.69 190 PRO A CA 1
ATOM 1628 C C . PRO A 1 190 ? 8.031 -13.595 -13.449 1.00 90.69 190 PRO A C 1
ATOM 1630 O O . PRO A 1 190 ? 7.019 -12.926 -13.257 1.00 90.69 190 PRO A O 1
ATOM 1633 N N . GLN A 1 191 ? 7.998 -14.741 -14.141 1.00 90.31 191 GLN A N 1
ATOM 1634 C CA . GLN A 1 191 ? 6.783 -15.240 -14.808 1.00 90.31 191 GLN A CA 1
ATOM 1635 C C . GLN A 1 191 ? 5.573 -15.312 -13.861 1.00 90.31 191 GLN A C 1
ATOM 1637 O O . GLN A 1 191 ? 4.481 -14.892 -14.218 1.00 90.31 191 GLN A O 1
ATOM 1642 N N . LYS A 1 192 ? 5.793 -15.721 -12.607 1.00 90.69 192 LYS A N 1
ATOM 1643 C CA . LYS A 1 192 ? 4.739 -15.786 -11.588 1.00 90.69 192 LYS A CA 1
ATOM 1644 C C . LYS A 1 192 ? 4.039 -14.443 -11.335 1.00 90.69 192 LYS A C 1
ATOM 1646 O O . LYS A 1 192 ? 2.863 -14.414 -10.999 1.00 90.69 192 LYS A O 1
ATOM 1651 N N . MET A 1 193 ? 4.747 -13.325 -11.488 1.00 91.69 193 MET A N 1
ATOM 1652 C CA . MET A 1 193 ? 4.137 -11.999 -11.388 1.00 91.69 193 MET A CA 1
ATOM 1653 C C . MET A 1 193 ? 3.182 -11.742 -12.559 1.00 91.69 193 MET A C 1
ATOM 1655 O O . MET A 1 193 ? 2.090 -11.231 -12.346 1.00 91.69 193 MET A O 1
ATOM 1659 N N . ILE A 1 194 ? 3.566 -12.143 -13.774 1.00 92.00 194 ILE A N 1
ATOM 1660 C CA . ILE A 1 194 ? 2.731 -12.037 -14.979 1.00 92.00 194 ILE A CA 1
ATOM 1661 C C . ILE A 1 194 ? 1.448 -12.853 -14.816 1.00 92.00 194 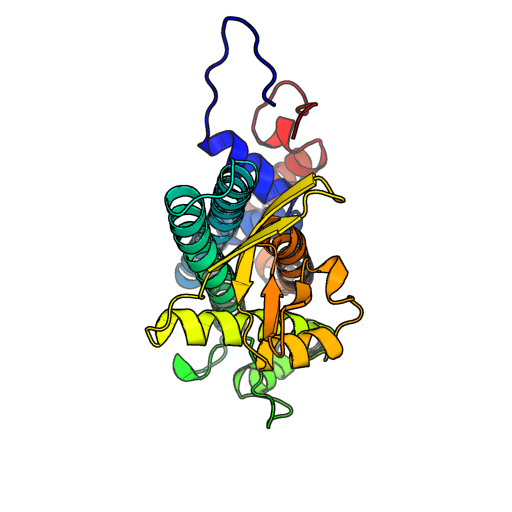ILE A C 1
ATOM 1663 O O . ILE A 1 194 ? 0.370 -12.376 -15.157 1.00 92.00 194 ILE A O 1
ATOM 1667 N N . ASP A 1 195 ? 1.548 -14.042 -14.223 1.00 91.56 195 ASP A N 1
ATOM 1668 C CA . ASP A 1 195 ? 0.392 -14.899 -13.956 1.00 91.56 195 ASP A CA 1
ATOM 1669 C C . ASP A 1 195 ? -0.609 -14.239 -12.989 1.00 91.56 195 ASP A C 1
ATOM 1671 O O . ASP A 1 195 ? -1.813 -14.455 -13.119 1.00 91.56 195 ASP A O 1
ATOM 1675 N N . TYR A 1 196 ? -0.139 -13.407 -12.048 1.00 90.88 196 TYR A N 1
ATOM 1676 C CA . TYR A 1 196 ? -1.018 -12.590 -11.204 1.00 90.88 196 TYR A CA 1
ATOM 1677 C C . TYR A 1 196 ? -1.603 -11.395 -11.951 1.00 90.88 196 TYR A C 1
ATOM 1679 O O . TYR A 1 196 ? -2.794 -11.139 -11.806 1.00 90.88 196 TYR A O 1
ATOM 1687 N N . VAL A 1 197 ? -0.809 -10.693 -12.769 1.00 91.62 197 VAL A N 1
ATOM 1688 C CA . VAL A 1 197 ? -1.310 -9.564 -13.573 1.00 91.62 197 VAL A CA 1
ATOM 1689 C C . VAL A 1 197 ? -2.422 -10.009 -14.517 1.00 91.62 197 VAL A C 1
ATOM 1691 O O . VAL A 1 197 ? -3.443 -9.343 -14.601 1.00 91.62 197 VAL A O 1
ATOM 1694 N N . ASN A 1 198 ? -2.287 -11.174 -15.151 1.00 91.50 198 ASN A N 1
ATOM 1695 C CA . ASN A 1 198 ? -3.309 -11.713 -16.052 1.00 91.50 198 ASN A CA 1
ATOM 1696 C C . ASN A 1 198 ? -4.652 -12.029 -15.361 1.00 91.50 198 ASN A C 1
ATOM 1698 O O . ASN A 1 198 ? -5.640 -12.271 -16.047 1.00 91.50 198 ASN A O 1
ATOM 1702 N N . LYS A 1 199 ? -4.690 -12.056 -14.021 1.00 91.44 199 LYS A N 1
ATOM 1703 C CA . LYS A 1 199 ? -5.910 -12.235 -13.215 1.00 91.44 199 LYS A CA 1
ATOM 1704 C C . LYS A 1 199 ? -6.458 -10.916 -12.663 1.00 91.44 199 LYS A C 1
ATOM 1706 O O . LYS A 1 199 ? -7.438 -10.924 -11.922 1.00 91.44 199 LYS A O 1
ATOM 1711 N N . LEU A 1 200 ? -5.801 -9.796 -12.954 1.00 90.00 200 LEU A N 1
ATOM 1712 C CA . LEU A 1 200 ? -6.252 -8.462 -12.582 1.00 90.00 200 LEU A CA 1
ATOM 1713 C C . LEU A 1 200 ? -7.058 -7.846 -13.732 1.00 90.00 200 LEU A C 1
ATOM 1715 O O . LEU A 1 200 ? -6.835 -8.185 -14.892 1.00 90.00 200 LEU A O 1
ATOM 1719 N N . PRO A 1 201 ? -7.941 -6.877 -13.442 1.00 87.12 201 PRO A N 1
ATOM 1720 C CA . PRO A 1 201 ? -8.599 -6.077 -14.475 1.00 87.12 201 PRO A CA 1
ATOM 1721 C C . PRO A 1 201 ? -7.647 -5.082 -15.172 1.00 87.12 201 PRO A C 1
ATOM 1723 O O . PRO A 1 201 ? -8.106 -4.239 -15.936 1.00 87.12 201 PRO A O 1
ATOM 1726 N N . LEU A 1 202 ? -6.340 -5.151 -14.894 1.00 87.25 202 LEU A N 1
ATOM 1727 C CA . LEU A 1 202 ? -5.305 -4.279 -15.444 1.00 87.25 202 LEU A CA 1
ATOM 1728 C C . LEU A 1 202 ? -4.533 -5.004 -16.546 1.00 87.25 202 LEU A C 1
ATOM 1730 O O . LEU A 1 202 ? -4.129 -6.156 -16.387 1.00 87.25 202 LEU A O 1
ATOM 1734 N N . SER A 1 203 ? -4.255 -4.298 -17.635 1.00 90.19 203 SER A N 1
ATOM 1735 C CA . SER A 1 203 ? -3.330 -4.766 -18.664 1.00 90.19 203 SER A CA 1
ATOM 1736 C C . SER A 1 203 ? -1.871 -4.714 -18.190 1.00 90.19 203 SER A C 1
ATOM 1738 O O . SER A 1 203 ? -1.498 -3.978 -17.271 1.00 90.19 203 SER A O 1
ATOM 1740 N N . LEU A 1 204 ? -1.010 -5.497 -18.847 1.00 91.19 204 LEU A N 1
ATOM 1741 C CA . LEU A 1 204 ? 0.435 -5.472 -18.599 1.00 91.19 204 LEU A CA 1
ATOM 1742 C C . LEU A 1 204 ? 1.007 -4.081 -18.890 1.00 91.19 204 LEU A C 1
ATOM 1744 O O . LEU A 1 204 ? 1.801 -3.556 -18.113 1.00 91.19 204 LEU A O 1
ATOM 1748 N N . GLU A 1 205 ? 0.551 -3.471 -19.978 1.00 90.62 205 GLU A N 1
ATOM 1749 C CA . GLU A 1 205 ? 0.971 -2.158 -20.445 1.00 90.62 205 GLU A CA 1
ATOM 1750 C C . GLU A 1 205 ? 0.613 -1.060 -19.433 1.00 90.62 205 GLU A C 1
ATOM 1752 O O . GLU A 1 205 ? 1.435 -0.183 -19.165 1.00 90.62 205 GLU A O 1
ATOM 1757 N N . GLU A 1 206 ? -0.559 -1.144 -18.793 1.00 91.50 206 GLU A N 1
ATOM 1758 C CA . GLU A 1 206 ? -0.947 -0.218 -17.724 1.00 91.5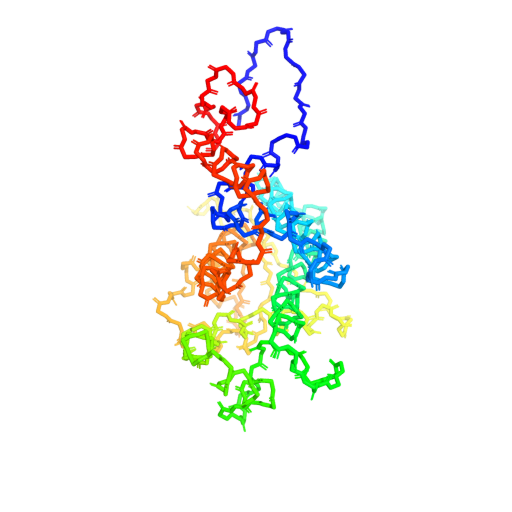0 206 GLU A CA 1
ATOM 1759 C C . GLU A 1 206 ? -0.007 -0.272 -16.522 1.00 91.50 206 GLU A C 1
ATOM 1761 O O . GLU A 1 206 ? 0.240 0.767 -15.912 1.00 91.50 206 GLU A O 1
ATOM 1766 N N . LEU A 1 207 ? 0.542 -1.447 -16.201 1.00 92.44 207 LEU A N 1
ATOM 1767 C CA . LEU A 1 207 ? 1.550 -1.635 -15.154 1.00 92.44 207 LEU A CA 1
ATOM 1768 C C . LEU A 1 207 ? 2.980 -1.324 -15.627 1.00 92.44 207 LEU A C 1
ATOM 1770 O O . LEU A 1 207 ? 3.931 -1.544 -14.878 1.00 92.44 207 LEU A O 1
ATOM 1774 N N . GLY A 1 208 ? 3.160 -0.829 -16.854 1.00 91.50 208 GLY A N 1
ATOM 1775 C CA . GLY A 1 208 ? 4.480 -0.576 -17.427 1.00 91.50 208 GLY A CA 1
ATOM 1776 C C . GLY A 1 208 ? 5.243 -1.849 -17.788 1.00 91.50 208 GLY A C 1
ATOM 1777 O O . GLY A 1 208 ? 6.467 -1.823 -17.890 1.00 91.50 208 GLY A O 1
ATOM 1778 N N . ILE A 1 209 ? 4.554 -2.976 -17.960 1.00 91.81 209 ILE A N 1
ATOM 1779 C CA . ILE A 1 209 ? 5.162 -4.255 -18.320 1.00 91.81 209 ILE A CA 1
ATOM 1780 C C . ILE A 1 209 ? 5.068 -4.423 -19.833 1.00 91.81 209 ILE A C 1
ATOM 1782 O O . ILE A 1 209 ? 3.996 -4.606 -20.404 1.00 91.81 209 ILE A O 1
ATOM 1786 N N . SER A 1 210 ? 6.222 -4.375 -20.489 1.00 86.12 210 SER A N 1
ATOM 1787 C CA . SER A 1 210 ? 6.341 -4.568 -21.930 1.00 86.12 210 SER A CA 1
ATOM 1788 C C . SER A 1 210 ? 6.573 -6.040 -22.263 1.00 86.12 210 SER A C 1
ATOM 1790 O O . SER A 1 210 ? 7.349 -6.746 -21.604 1.00 86.12 210 SER A O 1
ATOM 1792 N N . LYS A 1 211 ? 5.902 -6.513 -23.317 1.00 70.12 211 LYS A N 1
ATOM 1793 C CA . LYS A 1 211 ? 6.027 -7.893 -23.796 1.00 70.12 211 LYS A CA 1
ATOM 1794 C C . LYS A 1 211 ? 7.320 -8.101 -24.591 1.00 70.12 211 LYS A C 1
ATOM 1796 O O . LYS A 1 211 ? 7.620 -7.341 -25.503 1.00 70.12 211 LYS A O 1
ATOM 1801 N N . ARG A 1 212 ? 7.994 -9.218 -24.288 1.00 66.88 212 ARG A N 1
ATOM 1802 C CA . ARG A 1 212 ? 8.882 -9.992 -25.174 1.00 66.88 212 ARG A CA 1
ATOM 1803 C C . ARG A 1 212 ? 10.041 -9.234 -25.835 1.00 66.88 212 ARG A C 1
ATOM 1805 O O . ARG A 1 212 ? 10.048 -9.015 -27.043 1.00 66.88 212 ARG A O 1
ATOM 1812 N N . ILE A 1 213 ? 11.108 -8.999 -25.069 1.00 66.50 213 ILE A N 1
ATOM 1813 C CA . ILE A 1 213 ? 12.465 -9.036 -25.648 1.00 66.50 213 ILE A CA 1
ATOM 1814 C C . ILE A 1 213 ? 12.914 -10.500 -25.546 1.00 66.50 213 ILE A C 1
ATOM 1816 O O . ILE A 1 213 ? 13.305 -10.963 -24.474 1.00 66.50 213 ILE A O 1
ATOM 1820 N N . GLY A 1 214 ? 12.746 -11.261 -26.632 1.00 73.56 214 GLY A N 1
ATOM 1821 C CA . GLY A 1 214 ? 12.818 -12.728 -26.597 1.00 73.56 214 GLY A CA 1
ATOM 1822 C C . GLY A 1 214 ? 11.631 -13.342 -25.839 1.00 73.56 214 GLY A C 1
ATOM 1823 O O . GLY A 1 214 ? 10.498 -12.892 -25.998 1.00 73.56 214 GLY A O 1
ATOM 1824 N N . ASP A 1 215 ? 11.895 -14.326 -24.975 1.00 81.00 215 ASP A N 1
ATOM 1825 C CA . ASP A 1 215 ? 10.870 -15.036 -24.183 1.00 81.00 215 ASP A CA 1
ATOM 1826 C C . ASP A 1 215 ? 10.617 -14.426 -22.790 1.00 81.00 215 ASP A C 1
ATOM 1828 O O . ASP A 1 215 ? 10.001 -15.046 -21.926 1.00 81.00 215 ASP A O 1
ATOM 1832 N N . SER A 1 216 ? 11.119 -13.215 -22.536 1.00 87.94 216 SER A N 1
ATOM 1833 C CA . SER A 1 216 ? 11.083 -12.570 -21.217 1.00 87.94 216 SER A CA 1
ATOM 1834 C C . SER A 1 216 ? 10.218 -11.308 -21.184 1.00 87.94 216 SER A C 1
ATOM 1836 O O . SER A 1 216 ? 10.112 -10.579 -22.174 1.00 87.94 216 SER A O 1
ATOM 1838 N N . TYR A 1 217 ? 9.625 -11.036 -20.019 1.00 90.88 217 TYR A N 1
ATOM 1839 C CA . TYR A 1 217 ? 8.863 -9.818 -19.736 1.00 90.88 217 TYR A CA 1
ATOM 1840 C C . TYR A 1 217 ? 9.722 -8.807 -18.991 1.00 90.88 217 TYR A C 1
ATOM 1842 O O . TYR A 1 217 ? 10.517 -9.177 -18.123 1.00 90.88 217 TYR A O 1
ATOM 1850 N N . TYR A 1 218 ? 9.526 -7.532 -19.310 1.00 91.44 218 TYR A N 1
ATOM 1851 C CA . TYR A 1 218 ? 10.310 -6.448 -18.740 1.00 91.44 218 TYR A CA 1
ATOM 1852 C C . TYR A 1 218 ? 9.406 -5.348 -18.203 1.00 91.44 218 TYR A C 1
ATOM 1854 O O . TYR A 1 218 ? 8.439 -4.977 -18.862 1.00 91.44 218 TYR A O 1
ATOM 1862 N N . LEU A 1 219 ? 9.734 -4.823 -17.025 1.00 92.81 219 LEU A N 1
ATOM 1863 C CA . LEU A 1 219 ? 9.025 -3.707 -16.416 1.00 92.81 219 LEU A CA 1
ATOM 1864 C C . LEU A 1 219 ? 9.781 -2.387 -16.600 1.00 92.81 219 LEU A C 1
ATOM 1866 O O . LEU A 1 219 ? 11.009 -2.336 -16.488 1.00 92.81 219 LEU A O 1
ATOM 1870 N N . ASP A 1 220 ? 9.024 -1.325 -16.830 1.00 93.25 220 ASP A N 1
ATOM 1871 C CA . ASP A 1 220 ? 9.414 0.061 -16.601 1.00 93.25 220 ASP A CA 1
ATOM 1872 C C . ASP A 1 220 ? 9.192 0.373 -15.112 1.00 93.25 220 ASP A C 1
ATOM 1874 O O . ASP A 1 220 ? 8.066 0.316 -14.606 1.00 93.25 220 ASP A O 1
ATOM 1878 N N . ALA A 1 221 ? 10.278 0.644 -14.381 1.00 94.12 221 ALA A N 1
ATOM 1879 C CA . ALA A 1 221 ? 10.221 0.800 -12.928 1.00 94.12 221 ALA A CA 1
ATOM 1880 C C . ALA A 1 221 ? 9.388 2.011 -12.493 1.00 94.12 221 ALA A C 1
ATOM 1882 O O . ALA A 1 221 ? 8.722 1.939 -11.459 1.00 94.12 221 ALA A O 1
ATOM 1883 N N . HIS A 1 222 ? 9.406 3.100 -13.264 1.00 94.69 222 HIS A N 1
ATOM 1884 C CA . HIS A 1 222 ? 8.640 4.302 -12.956 1.00 94.69 222 HIS A CA 1
ATOM 1885 C C . HIS A 1 222 ? 7.138 4.043 -13.089 1.00 94.69 222 HIS A C 1
ATOM 1887 O O . HIS A 1 222 ? 6.393 4.271 -12.133 1.00 94.69 222 HIS A O 1
ATOM 1893 N N . LEU A 1 223 ? 6.701 3.511 -14.234 1.00 94.38 223 LEU A N 1
ATOM 1894 C CA . LEU A 1 223 ? 5.287 3.219 -14.486 1.00 94.38 223 LEU A CA 1
ATOM 1895 C C . LEU A 1 223 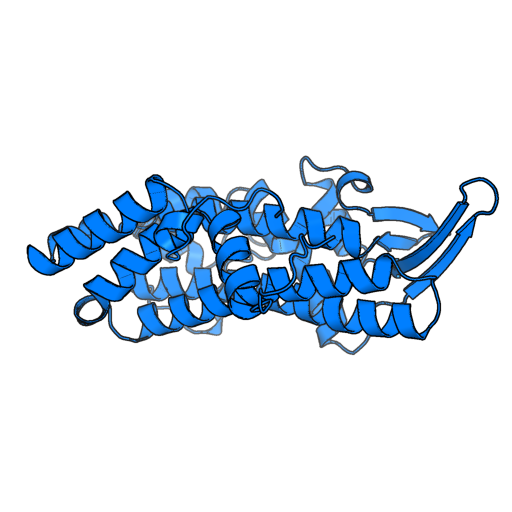? 4.745 2.166 -13.515 1.00 94.38 223 LEU A C 1
ATOM 1897 O O . LEU A 1 223 ? 3.665 2.345 -12.943 1.00 94.38 223 LEU A O 1
ATOM 1901 N N . PHE A 1 224 ? 5.520 1.107 -13.265 1.00 96.00 224 PHE A N 1
ATOM 1902 C CA . PHE A 1 224 ? 5.125 0.080 -12.310 1.00 96.00 224 PHE A CA 1
ATOM 1903 C C . PHE A 1 224 ? 4.997 0.646 -10.894 1.00 96.00 224 PHE A C 1
ATOM 1905 O O . PHE A 1 224 ? 3.994 0.402 -10.221 1.00 96.00 224 PHE A O 1
ATOM 1912 N N . ALA A 1 225 ? 5.980 1.426 -10.430 1.00 97.31 225 ALA A N 1
ATOM 1913 C CA . ALA A 1 225 ? 5.947 2.013 -9.094 1.00 97.31 225 ALA A CA 1
ATOM 1914 C C . ALA A 1 225 ? 4.804 3.030 -8.942 1.00 97.31 225 ALA A C 1
ATOM 1916 O O . ALA A 1 225 ? 4.141 3.042 -7.904 1.00 97.31 225 ALA A O 1
ATOM 1917 N N . TYR A 1 226 ? 4.517 3.816 -9.987 1.00 96.44 226 TYR A N 1
ATOM 1918 C CA . TYR A 1 226 ? 3.375 4.731 -10.022 1.00 96.44 226 TYR A CA 1
ATOM 1919 C C . TYR A 1 226 ? 2.067 3.979 -9.767 1.00 96.44 226 TYR A C 1
ATOM 1921 O O . TYR A 1 226 ? 1.355 4.291 -8.815 1.00 96.44 226 TYR A O 1
ATOM 1929 N N . LYS A 1 227 ? 1.773 2.939 -10.558 1.00 96.75 227 LYS A N 1
ATOM 1930 C CA . LYS A 1 227 ? 0.546 2.146 -10.387 1.00 96.75 227 LYS A CA 1
ATOM 1931 C C . LYS A 1 227 ? 0.502 1.396 -9.063 1.00 96.75 227 LYS A C 1
ATOM 1933 O O . LYS A 1 227 ? -0.545 1.338 -8.426 1.00 96.75 227 LYS A O 1
ATOM 1938 N N . SER A 1 228 ? 1.642 0.871 -8.625 1.00 97.56 228 SER A N 1
ATOM 1939 C CA . SER A 1 228 ? 1.756 0.129 -7.369 1.00 97.56 228 SER A CA 1
ATOM 1940 C C . SER A 1 228 ? 1.368 0.970 -6.155 1.00 97.56 228 SER A C 1
ATOM 1942 O O . SER A 1 228 ? 0.715 0.453 -5.254 1.00 97.56 228 SER A O 1
ATOM 1944 N N . ILE A 1 229 ? 1.708 2.266 -6.136 1.00 97.81 229 ILE A N 1
ATOM 1945 C CA . ILE A 1 229 ? 1.283 3.176 -5.062 1.00 97.81 229 ILE A CA 1
ATOM 1946 C C . ILE A 1 229 ? -0.242 3.222 -4.952 1.00 97.81 229 ILE A C 1
ATOM 1948 O O . ILE A 1 229 ? -0.760 3.144 -3.843 1.00 97.81 229 ILE A O 1
ATOM 1952 N N . TYR A 1 230 ? -0.959 3.322 -6.073 1.00 96.88 230 TYR A N 1
ATOM 1953 C CA . TYR A 1 230 ? -2.422 3.403 -6.051 1.00 96.88 230 TYR A CA 1
ATOM 1954 C C . TYR A 1 230 ? -3.081 2.077 -5.686 1.00 96.88 230 TYR A C 1
ATOM 1956 O O . TYR A 1 230 ? -4.070 2.090 -4.966 1.00 96.88 230 TYR A O 1
ATOM 1964 N N . ILE A 1 231 ? -2.502 0.946 -6.095 1.00 97.44 231 ILE A N 1
ATOM 1965 C CA . ILE A 1 231 ?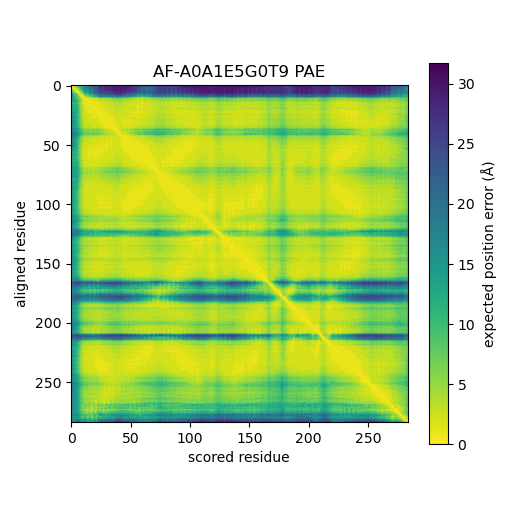 -2.952 -0.379 -5.641 1.00 97.44 231 ILE A CA 1
ATOM 1966 C C . ILE A 1 231 ? -2.823 -0.491 -4.115 1.00 97.44 231 ILE A C 1
ATOM 1968 O O . ILE A 1 231 ? -3.741 -0.929 -3.426 1.00 97.44 231 ILE A O 1
ATOM 1972 N N . VAL A 1 232 ? -1.687 -0.062 -3.559 1.00 98.31 232 VAL A N 1
ATOM 1973 C CA . VAL A 1 232 ? -1.478 -0.061 -2.104 1.00 98.31 232 VAL A CA 1
ATOM 1974 C C . VAL A 1 232 ? -2.418 0.928 -1.417 1.00 98.31 232 VAL A C 1
ATOM 1976 O O . VAL A 1 232 ? -2.966 0.607 -0.365 1.00 98.31 232 VAL A O 1
ATOM 1979 N N . ALA A 1 233 ? -2.645 2.100 -2.012 1.00 98.50 233 ALA A N 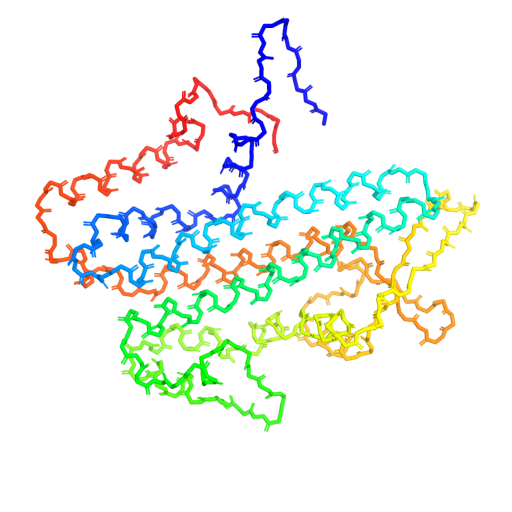1
ATOM 1980 C CA . ALA A 1 233 ? -3.587 3.091 -1.505 1.00 98.50 233 ALA A CA 1
ATOM 1981 C C . ALA A 1 233 ? -5.014 2.556 -1.470 1.00 98.50 233 ALA A C 1
ATOM 1983 O O . ALA A 1 233 ? -5.681 2.726 -0.459 1.00 98.50 233 ALA A O 1
ATOM 1984 N N . GLU A 1 234 ? -5.458 1.851 -2.508 1.00 97.75 234 GLU A N 1
ATOM 1985 C CA . GLU A 1 234 ? -6.762 1.191 -2.536 1.00 97.75 234 GLU A CA 1
ATOM 1986 C C . GLU A 1 234 ? -6.912 0.215 -1.363 1.00 97.75 234 GLU A C 1
ATOM 1988 O O . GLU A 1 234 ? -7.896 0.293 -0.628 1.00 97.75 234 GLU A O 1
ATOM 1993 N N . ILE A 1 235 ? -5.911 -0.641 -1.126 1.00 98.38 235 ILE A N 1
ATOM 1994 C CA . ILE A 1 235 ? -5.931 -1.611 -0.021 1.00 98.38 235 ILE A CA 1
ATOM 1995 C C . ILE A 1 235 ? -5.963 -0.902 1.337 1.00 98.38 235 ILE A C 1
ATOM 1997 O O . ILE A 1 235 ? -6.795 -1.233 2.182 1.00 98.38 235 ILE A O 1
ATOM 2001 N N . VAL A 1 236 ? -5.089 0.082 1.559 1.00 98.62 236 VAL A N 1
ATOM 2002 C CA . VAL A 1 236 ? -5.013 0.836 2.823 1.00 98.62 236 VAL A CA 1
ATOM 2003 C C . VAL A 1 236 ? -6.311 1.609 3.069 1.00 98.62 236 VAL A C 1
ATOM 2005 O O . VAL A 1 236 ? -6.926 1.461 4.126 1.00 98.62 236 VAL A O 1
ATOM 2008 N N . ASN A 1 237 ? -6.762 2.385 2.082 1.00 98.44 237 ASN A N 1
ATOM 2009 C CA . ASN A 1 237 ? -7.933 3.251 2.196 1.00 98.44 237 ASN A CA 1
ATOM 2010 C C . ASN A 1 237 ? -9.248 2.470 2.242 1.00 98.44 237 ASN A C 1
ATOM 2012 O O . ASN A 1 237 ? -10.234 2.991 2.749 1.00 98.44 237 ASN A O 1
ATOM 2016 N N . SER A 1 238 ? -9.280 1.226 1.765 1.00 98.31 238 SER A N 1
ATOM 2017 C CA . SER A 1 238 ? -10.449 0.356 1.927 1.00 98.31 238 SER A CA 1
ATOM 2018 C C . SER A 1 238 ? -10.417 -0.399 3.253 1.00 98.31 238 SER A C 1
ATOM 2020 O O . SER A 1 238 ? -11.454 -0.568 3.885 1.00 98.31 238 SER A O 1
ATOM 2022 N N . THR A 1 239 ? -9.240 -0.832 3.713 1.00 98.44 239 THR A N 1
ATOM 2023 C CA . THR A 1 239 ? -9.126 -1.652 4.929 1.00 98.44 239 THR A CA 1
ATOM 2024 C C . THR A 1 239 ? -9.295 -0.825 6.197 1.00 98.44 239 THR A C 1
ATOM 2026 O O . THR A 1 239 ? -10.052 -1.213 7.084 1.00 98.44 239 THR A O 1
ATOM 2029 N N . LEU A 1 240 ? -8.603 0.314 6.299 1.00 98.00 240 LEU A N 1
ATOM 2030 C CA . LEU A 1 240 ? -8.569 1.103 7.531 1.00 98.00 240 LEU A CA 1
ATOM 2031 C C . LEU A 1 240 ? -9.962 1.589 7.976 1.00 98.00 240 LEU A C 1
ATOM 2033 O O . LEU A 1 240 ? -10.266 1.429 9.155 1.00 98.00 240 LEU A O 1
ATOM 2037 N N . PRO A 1 241 ? -10.851 2.099 7.100 1.00 96.75 241 PRO A N 1
ATOM 2038 C CA . PRO A 1 241 ? -12.202 2.498 7.508 1.00 96.75 241 PRO A CA 1
ATOM 2039 C C . PRO A 1 241 ? -13.130 1.350 7.902 1.00 96.75 241 PRO A C 1
ATOM 2041 O O . PRO A 1 241 ? -14.144 1.596 8.547 1.00 96.75 241 PRO A O 1
ATOM 2044 N N . LEU A 1 242 ? -12.840 0.118 7.472 1.00 97.62 242 LEU A N 1
ATOM 2045 C CA . LEU A 1 242 ? -13.680 -1.041 7.780 1.00 97.62 242 LEU A CA 1
ATOM 2046 C C . LEU A 1 242 ? -13.431 -1.595 9.189 1.00 97.62 242 LEU A C 1
ATOM 2048 O O . LEU A 1 242 ? -14.215 -2.423 9.650 1.00 97.62 242 LEU A O 1
ATOM 2052 N N . VAL A 1 243 ? -12.367 -1.147 9.863 1.00 97.12 243 VAL A N 1
ATOM 2053 C CA . VAL A 1 243 ? -12.110 -1.451 11.273 1.00 97.12 243 VAL A CA 1
ATOM 2054 C C . VAL A 1 243 ? -13.135 -0.753 12.162 1.00 97.12 243 VAL A C 1
ATOM 2056 O O . VAL A 1 243 ? -13.483 0.406 11.941 1.00 97.12 243 VAL A O 1
ATOM 2059 N N . ASP A 1 244 ? -13.596 -1.459 13.196 1.00 95.50 244 ASP A N 1
ATOM 2060 C CA . ASP A 1 244 ? -14.647 -1.006 14.113 1.00 95.50 244 ASP A CA 1
ATOM 2061 C C . ASP A 1 244 ? -14.117 0.051 15.097 1.00 95.50 244 ASP A C 1
ATOM 2063 O O . ASP A 1 244 ? -14.008 -0.173 16.303 1.00 95.50 244 ASP A O 1
ATOM 2067 N N . TRP A 1 245 ? -13.720 1.216 14.588 1.00 94.00 245 TRP A N 1
ATOM 2068 C CA . TRP A 1 245 ? -13.189 2.313 15.401 1.00 94.00 245 TRP A CA 1
ATOM 2069 C C . TRP A 1 245 ? -14.233 2.892 16.353 1.00 94.00 245 TRP A C 1
ATOM 2071 O O . TRP A 1 245 ? -13.879 3.300 17.456 1.00 94.00 245 TRP A O 1
ATOM 2081 N N . ASN A 1 246 ? -15.511 2.874 15.964 1.00 91.62 246 ASN A N 1
ATOM 2082 C CA . ASN A 1 246 ? -16.607 3.413 16.771 1.00 91.62 246 ASN A CA 1
ATOM 2083 C C . ASN A 1 246 ? -16.705 2.740 18.146 1.00 91.62 246 ASN A C 1
ATOM 2085 O O . ASN A 1 246 ? -16.864 3.443 19.136 1.00 91.62 246 ASN A O 1
ATOM 2089 N N . GLU A 1 247 ? -16.491 1.421 18.227 1.00 91.94 247 GLU A N 1
ATOM 2090 C CA . GLU A 1 247 ? -16.478 0.686 19.504 1.00 91.94 247 GLU A CA 1
ATOM 2091 C C . GLU A 1 247 ? -15.424 1.225 20.482 1.00 91.94 247 GLU A C 1
ATOM 2093 O O . GLU A 1 247 ? -15.595 1.154 21.693 1.00 91.94 247 GLU A O 1
ATOM 2098 N N . ILE A 1 248 ? -14.314 1.754 19.963 1.00 90.31 248 ILE A N 1
ATOM 2099 C CA . ILE A 1 248 ? -13.229 2.311 20.776 1.00 90.31 248 ILE A CA 1
ATOM 2100 C C . ILE A 1 248 ? -13.531 3.771 21.116 1.00 90.31 248 ILE A C 1
ATOM 2102 O O . ILE A 1 248 ? -13.275 4.216 22.231 1.00 90.31 248 ILE A O 1
ATOM 2106 N N . ILE A 1 249 ? -14.085 4.520 20.160 1.00 91.62 249 ILE A N 1
ATOM 2107 C CA . ILE A 1 249 ? -14.456 5.926 20.342 1.00 91.62 249 ILE A CA 1
ATOM 2108 C C . ILE A 1 249 ? -15.515 6.072 21.443 1.00 91.62 249 ILE A C 1
ATOM 2110 O O . ILE A 1 249 ? -15.451 7.025 22.213 1.00 91.62 249 ILE A O 1
ATOM 2114 N N . GLU A 1 250 ? -16.441 5.119 21.571 1.00 91.56 250 GLU A N 1
ATOM 2115 C CA . GLU A 1 250 ? -17.450 5.089 22.643 1.00 91.56 250 GLU A CA 1
ATOM 2116 C C . GLU A 1 250 ? -16.849 5.003 24.058 1.00 91.56 250 GLU A C 1
ATOM 2118 O O . GLU A 1 250 ? -17.516 5.348 25.032 1.00 91.56 250 GLU A O 1
ATOM 2123 N N . LEU A 1 251 ? -15.587 4.581 24.184 1.00 90.06 251 LEU A N 1
ATOM 2124 C CA . LEU A 1 251 ? -14.874 4.473 25.459 1.00 90.06 251 LEU A CA 1
ATOM 2125 C C . LEU A 1 251 ? -14.107 5.751 25.834 1.00 90.06 251 LEU A C 1
ATOM 2127 O O . LEU A 1 251 ? -13.472 5.793 26.889 1.00 90.06 251 LEU A O 1
ATOM 2131 N N . LEU A 1 252 ? -14.113 6.772 24.973 1.00 89.88 252 LEU A N 1
ATOM 2132 C CA . LEU A 1 252 ? -13.353 8.001 25.177 1.00 89.88 252 LEU A CA 1
ATOM 2133 C C . LEU A 1 252 ? -14.067 9.002 26.083 1.00 89.88 252 LEU A C 1
ATOM 2135 O O . LEU A 1 252 ? -15.292 9.124 26.092 1.00 89.88 252 LEU A O 1
ATOM 2139 N N . ASP A 1 253 ? -13.266 9.804 26.782 1.00 90.56 253 ASP A N 1
ATOM 2140 C CA . ASP A 1 253 ? -13.755 11.038 27.382 1.00 90.56 253 ASP A CA 1
ATOM 2141 C C . ASP A 1 253 ? -14.092 12.098 26.314 1.00 90.56 253 ASP A C 1
ATOM 2143 O O . ASP A 1 253 ? -13.675 12.045 25.150 1.00 90.56 253 ASP A O 1
ATOM 2147 N N . MET A 1 254 ? -14.871 13.099 26.728 1.00 90.12 254 MET A N 1
ATOM 2148 C CA . MET A 1 254 ? -15.321 14.178 25.845 1.00 90.12 254 MET A CA 1
ATOM 2149 C C . MET A 1 254 ? -14.168 15.008 25.264 1.00 90.12 254 MET A C 1
ATOM 2151 O O . MET A 1 254 ? -14.309 15.561 24.173 1.00 90.12 254 MET A O 1
ATOM 2155 N N . GLU A 1 255 ? -13.044 15.120 25.975 1.00 89.31 255 GLU A N 1
ATOM 2156 C CA . GLU A 1 255 ? -11.880 15.892 25.531 1.00 89.31 255 GLU A CA 1
ATOM 2157 C C . GLU A 1 255 ? -11.168 15.188 24.368 1.00 89.31 255 GLU A C 1
ATOM 2159 O O . GLU A 1 255 ? -10.930 15.788 23.317 1.00 89.31 255 GLU A O 1
ATOM 2164 N N . SER A 1 256 ? -10.922 13.888 24.510 1.00 89.69 256 SER A N 1
ATOM 2165 C CA . SER A 1 256 ? -10.317 13.029 23.493 1.00 89.69 256 SER A CA 1
ATOM 2166 C C . SER A 1 256 ? -11.201 12.935 22.251 1.00 89.69 256 SER A C 1
ATOM 2168 O O . SER A 1 256 ? -10.707 13.046 21.127 1.00 89.69 256 SER A O 1
ATOM 2170 N N . LEU A 1 257 ? -12.521 12.808 22.435 1.00 91.69 257 LEU A N 1
ATOM 2171 C CA . LEU A 1 257 ? -13.481 12.828 21.332 1.00 91.69 257 LEU A CA 1
ATOM 2172 C C . LEU A 1 257 ? -13.436 14.161 20.569 1.00 91.69 257 LEU A C 1
ATOM 2174 O O . LEU A 1 257 ? -13.394 14.175 19.336 1.00 91.69 257 LEU A O 1
ATOM 2178 N N . LYS A 1 258 ? -13.406 15.287 21.291 1.00 91.00 258 LYS A N 1
ATOM 2179 C CA . LYS A 1 258 ? -13.314 16.620 20.688 1.00 91.00 258 LYS A CA 1
ATOM 2180 C C . LYS A 1 258 ? -12.024 16.786 19.879 1.00 91.00 258 LYS A C 1
ATOM 2182 O O . LYS A 1 258 ? -12.093 17.272 18.753 1.00 91.00 258 LYS A O 1
ATOM 2187 N N . SER A 1 259 ? -10.891 16.310 20.397 1.00 89.06 259 SER A N 1
ATOM 2188 C CA . SER A 1 259 ? -9.601 16.314 19.690 1.00 89.06 259 SER A CA 1
ATOM 2189 C C . SER A 1 259 ? -9.662 15.561 18.352 1.00 89.06 259 SER A C 1
ATOM 2191 O O . SER A 1 259 ? -9.212 16.072 17.323 1.00 89.06 259 SER A O 1
ATOM 2193 N N . ILE A 1 260 ? -10.300 14.382 18.321 1.00 91.12 260 ILE A N 1
ATOM 2194 C CA . ILE A 1 260 ? -10.504 13.617 17.077 1.00 91.12 260 ILE A CA 1
ATOM 2195 C C . ILE A 1 260 ? -11.348 14.418 16.078 1.00 91.12 260 ILE A C 1
ATOM 2197 O O . ILE A 1 260 ? -10.993 14.499 14.900 1.00 91.12 260 ILE A O 1
ATOM 2201 N N . ILE A 1 261 ? -12.459 15.009 16.528 1.00 90.44 261 ILE A N 1
ATOM 2202 C CA . ILE A 1 261 ? -13.370 15.776 15.665 1.00 90.44 261 ILE A CA 1
ATOM 2203 C C . ILE A 1 261 ? -12.662 17.004 15.081 1.00 90.44 261 ILE A C 1
ATOM 2205 O O . ILE A 1 261 ? -12.762 17.251 13.881 1.00 90.44 261 ILE A O 1
ATOM 2209 N N . GLU A 1 262 ? -11.933 17.761 15.901 1.00 89.06 262 GLU A N 1
ATOM 2210 C CA . GLU A 1 262 ? -11.209 18.959 15.463 1.00 89.06 262 GLU A CA 1
ATOM 2211 C C . GLU A 1 262 ? -10.102 18.613 14.462 1.00 89.06 262 GLU A C 1
ATOM 2213 O O . GLU A 1 262 ? -10.055 19.195 13.378 1.00 89.06 262 GLU A O 1
ATOM 2218 N N . SER A 1 263 ? -9.291 17.593 14.766 1.00 87.75 263 SER A N 1
ATOM 2219 C CA . SER A 1 263 ? -8.226 17.110 13.880 1.00 87.75 263 SER A CA 1
ATOM 2220 C C . SER A 1 263 ? -8.747 16.737 12.487 1.00 87.75 263 SER A C 1
ATOM 2222 O O . SER A 1 263 ? -8.164 17.131 11.473 1.00 87.75 263 SER A O 1
ATOM 2224 N N . ASN A 1 264 ? -9.868 16.012 12.430 1.00 87.50 264 ASN A N 1
ATOM 2225 C CA . ASN A 1 264 ? -10.475 15.586 11.170 1.00 87.50 264 ASN A CA 1
ATOM 2226 C C . ASN A 1 264 ? -11.159 16.733 10.431 1.00 87.50 264 ASN A C 1
ATOM 2228 O O . ASN A 1 264 ? -10.994 16.857 9.222 1.00 87.50 264 ASN A O 1
ATOM 2232 N N . LYS A 1 265 ? -11.856 17.619 11.148 1.00 87.62 265 LYS A N 1
ATOM 2233 C CA . LYS A 1 265 ? -12.469 18.808 10.552 1.00 87.62 265 LYS A CA 1
ATOM 2234 C C . LYS A 1 265 ? -11.421 19.705 9.893 1.00 87.62 265 LYS A C 1
ATOM 2236 O O . LYS A 1 265 ? -11.684 20.283 8.843 1.00 87.62 265 LYS A O 1
ATOM 2241 N N . ASP A 1 266 ? -10.242 19.838 10.492 1.00 83.69 266 ASP A N 1
ATOM 2242 C CA . ASP A 1 266 ? -9.157 20.618 9.899 1.00 83.69 266 ASP A CA 1
ATOM 2243 C C . ASP A 1 266 ? -8.537 19.921 8.688 1.00 83.69 266 ASP A C 1
ATOM 2245 O O . ASP A 1 266 ? -8.226 20.590 7.705 1.00 83.69 266 ASP A O 1
ATOM 2249 N N . TYR A 1 267 ? -8.436 18.590 8.711 1.00 86.69 267 TYR A N 1
ATOM 2250 C CA . TYR A 1 267 ? -8.034 17.804 7.544 1.00 86.69 267 TYR A CA 1
ATOM 2251 C C . TYR A 1 267 ? -9.023 17.945 6.372 1.00 86.69 267 TYR A C 1
ATOM 2253 O O . TYR A 1 267 ? -8.604 18.165 5.238 1.00 86.69 267 TYR A O 1
ATOM 2261 N N . GLU A 1 268 ? -10.332 17.906 6.641 1.00 85.38 268 GLU A N 1
ATOM 2262 C CA . GLU A 1 268 ? -11.394 18.069 5.635 1.00 85.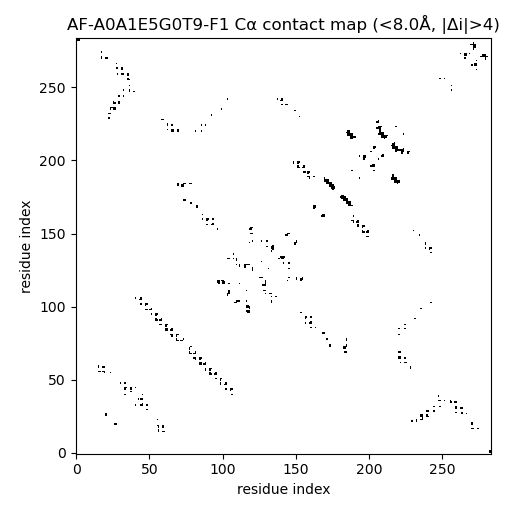38 268 GLU A CA 1
ATOM 2263 C C . GLU A 1 268 ? -11.437 19.469 5.008 1.00 85.38 268 GLU A C 1
ATOM 2265 O O . GLU A 1 268 ? -11.796 19.610 3.839 1.00 85.38 268 GLU A O 1
ATOM 2270 N N . LYS A 1 269 ? -11.051 20.514 5.753 1.00 83.75 269 LYS A N 1
ATOM 2271 C CA . LYS A 1 269 ? -10.946 21.884 5.215 1.00 83.75 269 LYS A CA 1
ATOM 2272 C C . LYS A 1 269 ? -9.810 22.046 4.204 1.00 83.75 269 LYS A C 1
ATOM 2274 O O . LYS A 1 269 ? -9.828 23.006 3.437 1.00 83.75 269 LYS A O 1
ATOM 2279 N N . GLY A 1 270 ? -8.830 21.148 4.219 1.00 80.62 270 GLY A N 1
ATOM 2280 C CA . GLY A 1 270 ? -7.682 21.170 3.324 1.00 80.62 270 GLY A CA 1
ATOM 2281 C C . GLY A 1 270 ? -6.437 20.629 4.010 1.00 80.62 270 GLY A C 1
ATOM 2282 O O . GLY A 1 270 ? -6.086 21.043 5.116 1.00 80.62 270 GLY A O 1
ATOM 2283 N N . LEU A 1 271 ? -5.728 19.731 3.328 1.00 80.56 271 LEU A N 1
ATOM 2284 C CA . LEU A 1 271 ? -4.518 19.118 3.861 1.00 80.56 271 LEU A CA 1
ATOM 2285 C C . LEU A 1 271 ? -3.416 20.155 4.110 1.00 80.56 271 LEU A C 1
ATOM 2287 O O . LEU A 1 271 ? -2.709 20.065 5.111 1.00 80.56 271 LEU A O 1
ATOM 2291 N N . GLY A 1 272 ? -3.289 21.165 3.246 1.00 75.88 272 GLY A N 1
ATOM 2292 C CA . GLY A 1 272 ? -2.382 22.280 3.478 1.00 75.88 272 GLY A CA 1
ATOM 2293 C C . GLY A 1 272 ? -2.711 23.011 4.777 1.00 75.88 272 GLY A C 1
ATOM 2294 O O . GLY A 1 272 ? -1.831 23.186 5.614 1.00 75.88 272 GLY A O 1
ATOM 2295 N N . THR A 1 273 ? -3.981 23.359 5.001 1.00 76.50 273 THR A N 1
ATOM 2296 C CA . THR A 1 273 ? -4.434 24.016 6.240 1.00 76.50 273 THR A CA 1
ATOM 2297 C C . THR A 1 273 ? -4.187 23.149 7.472 1.00 76.50 273 THR A C 1
ATOM 2299 O O . THR A 1 273 ? -3.665 23.646 8.466 1.00 76.50 273 THR A O 1
ATOM 2302 N N . HIS A 1 274 ? -4.479 21.850 7.392 1.00 79.75 274 HIS A N 1
ATOM 2303 C CA . HIS A 1 274 ? -4.207 20.889 8.463 1.00 79.75 274 HIS A CA 1
ATOM 2304 C C . HIS A 1 274 ? -2.718 20.803 8.826 1.00 79.75 274 HIS A C 1
ATOM 2306 O O . HIS A 1 274 ? -2.366 20.652 9.993 1.00 79.75 274 HIS A O 1
ATOM 2312 N N . LEU A 1 275 ? -1.831 20.935 7.839 1.00 79.62 275 LEU A N 1
ATOM 2313 C CA . LEU A 1 275 ? -0.382 20.981 8.045 1.00 79.62 275 LEU A CA 1
ATOM 2314 C C . LEU A 1 275 ? 0.142 22.383 8.411 1.00 79.62 275 LEU A C 1
ATOM 2316 O O . LEU A 1 275 ? 1.354 22.568 8.531 1.00 79.62 275 LEU A O 1
ATOM 2320 N N . GLY A 1 276 ? -0.743 23.367 8.602 1.00 74.69 276 GLY A N 1
ATOM 2321 C CA . GLY A 1 276 ? -0.392 24.732 8.997 1.00 74.69 276 GLY A CA 1
ATOM 2322 C C . GLY A 1 276 ? 0.030 25.647 7.842 1.00 74.69 276 GLY A C 1
ATOM 2323 O O . GLY A 1 276 ? 0.723 26.639 8.070 1.00 74.69 276 GLY A O 1
ATOM 2324 N N . TRP A 1 277 ? -0.342 25.336 6.599 1.00 72.12 277 TRP A N 1
ATOM 2325 C CA . TRP A 1 277 ? -0.056 26.174 5.432 1.00 72.12 277 TRP A CA 1
ATOM 2326 C C . TRP A 1 277 ? -1.144 27.222 5.194 1.00 72.12 277 TRP A C 1
ATOM 2328 O O . TRP A 1 277 ? -2.329 26.997 5.432 1.00 72.12 277 TRP A O 1
ATOM 2338 N N . SER A 1 278 ? -0.728 28.380 4.675 1.00 67.31 278 SER A N 1
ATOM 2339 C CA . SER A 1 278 ? -1.619 29.510 4.379 1.00 67.31 278 SER A CA 1
ATOM 2340 C C . SER A 1 278 ? -2.541 29.277 3.179 1.00 67.31 278 SER A C 1
ATOM 2342 O O . SER A 1 278 ? -3.535 29.982 3.031 1.00 67.31 278 SER A O 1
ATOM 2344 N N . SER A 1 279 ? -2.214 28.319 2.308 1.00 66.94 279 SER A N 1
ATOM 2345 C CA . SER A 1 279 ? -3.015 27.943 1.138 1.00 66.94 279 SER A CA 1
ATOM 2346 C C . SER A 1 279 ? -2.701 26.513 0.705 1.00 66.94 279 SER A C 1
ATOM 2348 O O . SER A 1 279 ? -1.628 25.987 1.018 1.00 66.94 279 SER A O 1
ATOM 2350 N N . GLU A 1 280 ? -3.634 25.891 -0.020 1.00 70.69 280 GLU A N 1
ATOM 2351 C CA . GLU A 1 280 ? -3.389 24.590 -0.631 1.00 70.69 280 GLU A CA 1
ATOM 2352 C C . GLU A 1 280 ? -2.326 24.750 -1.735 1.00 70.69 280 GLU A C 1
ATOM 2354 O O . GLU A 1 280 ? -2.425 25.637 -2.589 1.00 70.69 280 GLU A O 1
ATOM 2359 N N . PRO A 1 281 ? -1.277 23.929 -1.727 1.00 66.62 281 PRO A N 1
ATOM 2360 C CA . PRO A 1 281 ? -0.218 23.980 -2.722 1.00 66.62 281 PRO A CA 1
ATOM 2361 C C . PRO A 1 281 ? -0.749 23.670 -4.126 1.00 66.62 281 PRO A C 1
ATOM 2363 O O . PRO A 1 281 ? -1.373 22.645 -4.379 1.00 66.62 281 PRO A O 1
ATOM 2366 N N . ILE A 1 282 ? -0.419 24.543 -5.074 1.00 55.34 282 ILE A N 1
ATOM 2367 C CA . ILE A 1 282 ? -0.861 24.430 -6.474 1.00 55.34 282 ILE A CA 1
ATOM 2368 C C . ILE A 1 282 ? -0.062 23.353 -7.237 1.00 55.34 282 ILE A C 1
ATOM 2370 O O . ILE A 1 282 ? -0.513 22.845 -8.259 1.00 55.34 282 ILE A O 1
ATOM 2374 N N . TYR A 1 283 ? 1.124 22.983 -6.740 1.00 49.91 283 TYR A N 1
ATOM 2375 C CA . TYR A 1 283 ? 2.038 22.058 -7.411 1.00 49.91 283 TYR A CA 1
ATOM 2376 C C . TYR A 1 283 ? 2.440 20.900 -6.497 1.00 49.91 283 TYR A C 1
ATOM 2378 O O . TYR A 1 283 ? 3.478 20.980 -5.844 1.00 49.91 283 TYR A O 1
ATOM 2386 N N . PHE A 1 284 ? 1.648 19.823 -6.509 1.00 50.03 284 PHE A N 1
ATOM 2387 C CA . PHE A 1 284 ? 2.019 18.481 -6.041 1.00 50.03 284 PHE A CA 1
ATOM 2388 C C . PHE A 1 284 ? 1.278 17.398 -6.812 1.00 50.03 284 PHE A C 1
ATOM 2390 O O . PHE A 1 284 ? 0.088 17.605 -7.122 1.00 50.03 284 PHE A O 1
#

Mean predicted aligned error: 6.09 Å

Organism: NCBI:txid766136

Sequence (284 aa):
MFYLSRNYSINEGFYYLYRFKRIFDKFQYTWSVVVSTHKILGDDILEQFSSLSQRLEFICRSYDKISYFDLKKANNDTQSNTIYHFSYFIMLITGIFDDIAWILKHRYNLNLSNMEVGLKIPECRETNKFYNKLKSKNERICDYLINESTQNYIRLFYPLRDTLQHRRFLRGVRVKSSSDNIDKNLYLVPQKMIDYVNKLPLSLEELGISKRIGDSYYLDAHLFAYKSIYIVAEIVNSTLPLVDWNEIIELLDMESLKSIIESNKDYEKGLGTHLGWSSEPIYF